Protein AF-A0A6B1ECP3-F1 (afdb_monomer_lite)

Sequence (353 aa):
MPTAWLTRAGRRGEREDFVLEHGVAGTGFDRLPDLSSISSRGEMKDMVRRLLPGRNKMSVANYSGQLWALRAHVSVGDLIVLPRKKTRQIAIGLVTREYWYRDDPDPGRRHVVSVDWKRTDVPWEAAHEDLRNSLSSLRTICAVKCDDGAQRLRDLMTTGRDPGTPSRPGAMTPNDRMTPSELHAEFLAALSDLVVESSDLGVKPLELKMVGSLPLRARVYMYNATRPPGGRPAGEYKIQLIVPNHERGQRGNFDLADGRIVLLVGYAADDAVFVLWDAGAYRDFAYSRNVQVKSETILAAYARGIGLQERRLRPGGGKMVRETVVAATGEHLAEAIALRVDLSRKRLLGELN

Foldseek 3Di:
DAFEKEAECDDQNPCVVVCQVQQKTDFAPLQDDWCQPPDDLVSLLVRLCVRDPPDDPVRSNQVSVSLCCQQPVQDFQHKYWYQHNVQQAIWIWTFHAGWDADPDPRSRPGTITGTDTLDHGQHNVLDDPLQNLLNVDPGRMDTRDDACSRVQSVCCSPVSHRPPRPQPVFADDPVPWDQQLRQVVLLCVLCPPQWPDWDDSNDPQIWTAGDDLFFRIATEGEFEFDQDRPDPPRFKTKGWDDHPPADAPAWDADDPPDVHHYWYWYAHRSLQKIKTWQSVLEGRDGGRDIDMDGNVQSVCQSVPQKGWDWDWDQHPVDDIAIIIMIMGHSNCVRVSNSVSVVRNVCSVVVVRD

Radius of gyration: 25.67 Å; chains: 1; bounding box: 61×42×70 Å

Structure (mmCIF, N/CA/C/O backbone):
data_AF-A0A6B1ECP3-F1
#
_entry.id   AF-A0A6B1ECP3-F1
#
loop_
_atom_site.group_PDB
_atom_site.id
_atom_site.type_symbol
_atom_site.label_atom_id
_atom_site.label_alt_id
_atom_site.label_comp_id
_atom_site.label_asym_id
_atom_site.label_entity_id
_atom_site.label_seq_id
_atom_site.pdbx_PDB_ins_code
_atom_site.Cartn_x
_atom_site.Cartn_y
_atom_site.Cartn_z
_atom_site.occupancy
_atom_site.B_iso_or_equiv
_atom_site.auth_seq_id
_atom_site.auth_comp_id
_atom_site.auth_asym_id
_atom_site.auth_atom_id
_atom_site.pdbx_PDB_model_num
ATOM 1 N N . MET A 1 1 ? 2.517 -18.090 -14.022 1.00 52.16 1 MET A N 1
ATOM 2 C CA . MET A 1 1 ? 1.807 -17.020 -14.757 1.00 52.16 1 MET A CA 1
ATOM 3 C C . MET A 1 1 ? 2.849 -16.108 -15.384 1.00 52.16 1 MET A C 1
ATOM 5 O O . MET A 1 1 ? 3.793 -15.782 -14.670 1.00 52.16 1 MET A O 1
ATOM 9 N N . PRO A 1 2 ? 2.716 -15.719 -16.663 1.00 69.19 2 PRO A N 1
ATOM 10 C CA . PRO A 1 2 ? 3.661 -14.804 -17.296 1.00 69.19 2 PRO A CA 1
ATOM 11 C C . PRO A 1 2 ? 3.663 -13.448 -16.586 1.00 69.19 2 PRO A C 1
ATOM 13 O O . PRO A 1 2 ? 2.600 -12.945 -16.203 1.00 69.19 2 PRO A O 1
ATOM 16 N N . THR A 1 3 ? 4.853 -12.891 -16.395 1.00 88.19 3 THR A N 1
ATOM 17 C CA . THR A 1 3 ? 5.116 -11.648 -15.663 1.00 88.19 3 THR A CA 1
ATOM 18 C C . THR A 1 3 ? 5.239 -10.457 -16.614 1.00 88.19 3 THR A C 1
ATOM 20 O O . THR A 1 3 ? 5.290 -10.622 -17.831 1.00 88.19 3 THR A O 1
ATOM 23 N N . ALA A 1 4 ? 5.249 -9.236 -16.074 1.00 91.62 4 ALA A N 1
ATOM 24 C CA . ALA A 1 4 ? 5.450 -8.022 -16.859 1.00 91.62 4 ALA A CA 1
ATOM 25 C C . ALA A 1 4 ? 6.727 -7.291 -16.442 1.00 91.62 4 ALA A C 1
ATOM 27 O O . ALA A 1 4 ? 6.970 -7.046 -15.256 1.00 91.62 4 ALA A O 1
ATOM 28 N N . TRP A 1 5 ? 7.513 -6.886 -17.435 1.00 93.19 5 TRP A N 1
ATOM 29 C CA . TRP A 1 5 ? 8.782 -6.197 -17.266 1.00 93.19 5 TRP A CA 1
ATOM 30 C C . TRP A 1 5 ? 8.740 -4.827 -17.925 1.00 93.19 5 TRP A C 1
ATOM 32 O O . TRP A 1 5 ? 8.522 -4.681 -19.125 1.00 93.19 5 TRP A O 1
ATOM 42 N N . LEU A 1 6 ? 9.012 -3.803 -17.130 1.00 93.19 6 LEU A N 1
ATOM 43 C CA . LEU A 1 6 ? 9.278 -2.466 -17.625 1.00 93.19 6 LEU A CA 1
ATOM 44 C C . LEU A 1 6 ? 10.677 -2.434 -18.232 1.00 93.19 6 LEU A C 1
ATOM 46 O O . LEU A 1 6 ? 11.628 -2.829 -17.561 1.00 93.19 6 LEU A O 1
ATOM 50 N N . THR A 1 7 ? 10.809 -1.891 -19.438 1.00 93.94 7 THR A N 1
ATOM 51 C CA . THR A 1 7 ? 12.093 -1.590 -20.076 1.00 93.94 7 THR A CA 1
ATOM 52 C C . THR A 1 7 ? 12.188 -0.115 -20.468 1.00 93.94 7 THR A C 1
ATOM 54 O O . THR A 1 7 ? 11.188 0.603 -20.553 1.00 93.94 7 THR A O 1
ATOM 57 N N . ARG A 1 8 ? 13.415 0.371 -20.678 1.00 91.38 8 ARG A N 1
ATOM 58 C CA . ARG A 1 8 ? 13.705 1.729 -21.152 1.00 91.38 8 ARG A CA 1
ATOM 59 C C . ARG A 1 8 ? 14.534 1.679 -22.419 1.00 91.38 8 ARG A C 1
ATOM 61 O O . ARG A 1 8 ? 15.472 0.899 -22.522 1.00 91.38 8 ARG A O 1
ATOM 68 N N . ALA A 1 9 ? 14.271 2.622 -23.310 1.00 90.75 9 ALA A N 1
ATOM 69 C CA . ALA A 1 9 ? 15.071 2.857 -24.504 1.00 90.75 9 ALA A CA 1
ATOM 70 C C . ALA A 1 9 ? 15.920 4.132 -24.355 1.00 90.75 9 ALA A C 1
ATOM 72 O O . ALA A 1 9 ? 16.004 4.974 -25.248 1.00 90.75 9 ALA A O 1
ATOM 73 N N . GLY A 1 10 ? 16.531 4.286 -23.174 1.00 84.81 10 GLY A N 1
ATOM 74 C CA . GLY A 1 10 ? 17.423 5.396 -22.861 1.00 84.81 10 GLY A CA 1
ATOM 75 C C . GLY A 1 10 ? 16.837 6.535 -22.027 1.00 84.81 10 GLY A C 1
ATOM 76 O O . GLY A 1 10 ? 15.671 6.539 -21.608 1.00 84.81 10 GLY A O 1
ATOM 77 N N . ARG A 1 11 ? 17.693 7.512 -21.702 1.00 80.81 11 ARG A N 1
ATOM 78 C CA . ARG A 1 11 ? 17.322 8.599 -20.780 1.00 80.81 11 ARG A CA 1
ATOM 79 C C . ARG A 1 11 ? 16.318 9.550 -21.423 1.00 80.81 11 ARG A C 1
ATOM 81 O O . ARG A 1 11 ? 15.429 10.023 -20.713 1.00 80.81 11 ARG A O 1
ATOM 88 N N . ARG A 1 12 ? 16.427 9.787 -22.729 1.00 83.75 12 ARG A N 1
ATOM 89 C CA . ARG A 1 12 ? 15.543 10.664 -23.510 1.00 83.75 12 ARG A CA 1
ATOM 90 C C . ARG A 1 12 ? 14.733 9.900 -24.563 1.00 83.75 12 ARG A C 1
ATOM 92 O O . ARG A 1 12 ? 14.094 10.530 -25.392 1.00 83.75 12 ARG A O 1
ATOM 99 N N . GLY A 1 13 ? 14.756 8.568 -24.519 1.00 85.88 13 GLY A N 1
ATOM 100 C CA . GLY A 1 13 ? 14.097 7.744 -25.531 1.00 85.88 13 GLY A CA 1
ATOM 101 C C . GLY A 1 13 ? 14.909 7.622 -26.819 1.00 85.88 13 GLY A C 1
ATOM 102 O O . GLY A 1 13 ? 14.353 7.363 -27.880 1.00 85.88 13 GLY A O 1
ATOM 103 N N . GLU A 1 14 ? 16.225 7.835 -26.753 1.00 90.25 14 GLU A N 1
ATOM 104 C CA . GLU A 1 14 ? 17.115 7.837 -27.917 1.00 90.25 14 GLU A CA 1
ATOM 105 C C . GLU A 1 14 ? 17.117 6.519 -28.713 1.00 90.25 14 GLU A C 1
ATOM 107 O O . GLU A 1 14 ? 17.509 6.521 -29.874 1.00 90.25 14 GLU A O 1
ATOM 112 N N . ARG A 1 15 ? 16.665 5.409 -28.114 1.00 93.06 15 ARG A N 1
ATOM 113 C CA . ARG A 1 15 ? 16.584 4.087 -28.753 1.00 93.06 15 ARG A CA 1
ATOM 114 C C . ARG A 1 15 ? 15.151 3.606 -29.004 1.00 93.06 15 ARG A C 1
ATOM 116 O O . ARG A 1 15 ? 14.992 2.446 -29.354 1.00 93.06 15 ARG A O 1
ATOM 123 N N . GLU A 1 16 ? 14.124 4.437 -28.782 1.00 93.75 16 GLU A N 1
ATOM 124 C CA . GLU A 1 16 ? 12.708 4.024 -28.886 1.00 93.75 16 GLU A CA 1
ATOM 125 C C . GLU A 1 16 ? 12.365 3.461 -30.266 1.00 93.75 16 GLU A C 1
ATOM 127 O O . GLU A 1 16 ? 11.777 2.390 -30.355 1.00 93.75 16 GLU A O 1
ATOM 132 N N . ASP A 1 17 ? 12.790 4.143 -31.324 1.00 93.44 17 ASP A N 1
ATOM 133 C CA . ASP A 1 17 ? 12.472 3.735 -32.694 1.00 93.44 17 ASP A CA 1
ATOM 134 C C . ASP A 1 17 ? 13.185 2.414 -33.033 1.00 93.44 17 ASP A C 1
ATOM 136 O O . ASP A 1 17 ? 12.552 1.455 -33.462 1.00 93.44 17 ASP A O 1
ATOM 140 N N . PHE A 1 18 ? 14.467 2.293 -32.661 1.00 94.25 18 PHE A N 1
ATOM 141 C CA . PHE A 1 18 ? 15.252 1.068 -32.844 1.00 94.25 18 PHE A CA 1
ATOM 142 C C . PHE A 1 18 ? 14.606 -0.163 -32.193 1.00 94.25 18 PHE A C 1
ATOM 144 O O . PHE A 1 18 ? 14.481 -1.202 -32.840 1.00 94.25 18 PHE A O 1
ATOM 151 N N . VAL A 1 19 ? 14.208 -0.068 -30.917 1.00 95.75 19 VAL A N 1
ATOM 152 C CA . VAL A 1 19 ? 13.648 -1.220 -30.188 1.00 95.75 19 VAL A CA 1
ATOM 153 C C . VAL A 1 19 ? 12.309 -1.674 -30.768 1.00 95.75 19 VAL A C 1
ATOM 155 O O . VAL A 1 19 ? 12.034 -2.875 -30.782 1.00 95.75 19 VAL A O 1
ATOM 158 N N . LEU A 1 20 ? 11.505 -0.734 -31.273 1.00 96.38 20 LEU A N 1
ATOM 159 C CA . LEU A 1 20 ? 10.221 -1.020 -31.908 1.00 96.38 20 LEU A CA 1
ATOM 160 C C . LEU A 1 20 ? 10.407 -1.637 -33.299 1.00 96.38 20 LEU A C 1
ATOM 162 O O . LEU A 1 20 ? 9.831 -2.685 -33.570 1.00 96.38 20 LEU A O 1
ATOM 166 N N . GLU A 1 21 ? 11.254 -1.042 -34.141 1.00 95.81 21 GLU A N 1
ATOM 167 C CA . GLU A 1 21 ? 11.514 -1.500 -35.515 1.00 95.81 21 GLU A CA 1
ATOM 168 C C . GLU A 1 21 ? 12.178 -2.880 -35.568 1.00 95.81 21 GLU A C 1
ATOM 170 O O . GLU A 1 21 ? 11.870 -3.687 -36.439 1.00 95.81 21 GLU A O 1
ATOM 175 N N . HIS A 1 22 ? 13.084 -3.167 -34.630 1.00 96.00 22 HIS A N 1
ATOM 176 C CA . HIS A 1 22 ? 13.855 -4.412 -34.626 1.00 96.00 22 HIS A CA 1
ATOM 177 C C . HIS A 1 22 ? 13.242 -5.500 -33.736 1.00 96.00 22 HIS A C 1
ATOM 179 O O . HIS A 1 22 ? 13.827 -6.577 -33.623 1.00 96.00 22 HIS A O 1
ATOM 185 N N . GLY A 1 23 ? 12.105 -5.231 -33.080 1.00 96.94 23 GLY A N 1
ATOM 186 C CA . GLY A 1 23 ? 11.430 -6.207 -32.221 1.00 96.94 23 GLY A CA 1
ATOM 187 C C . GLY A 1 23 ? 12.297 -6.682 -31.053 1.00 96.94 23 GLY A C 1
ATOM 188 O O . GLY A 1 23 ? 12.420 -7.882 -30.811 1.00 96.94 23 GLY A O 1
ATOM 189 N N . VAL A 1 24 ? 12.959 -5.761 -30.347 1.00 96.81 24 VAL A N 1
ATOM 190 C CA . VAL A 1 24 ? 13.871 -6.092 -29.237 1.00 96.81 24 VAL A CA 1
ATOM 191 C C . VAL A 1 24 ? 13.644 -5.208 -28.018 1.00 96.81 24 VAL A C 1
ATOM 193 O O . VAL A 1 24 ? 13.125 -4.107 -28.126 1.00 96.81 24 VAL A O 1
ATOM 196 N N . ALA A 1 25 ? 14.088 -5.647 -26.842 1.00 95.06 25 ALA A N 1
ATOM 197 C CA . ALA A 1 25 ? 14.156 -4.819 -25.635 1.00 95.06 25 ALA A CA 1
ATOM 198 C C . ALA A 1 25 ? 15.396 -5.156 -24.796 1.00 95.06 25 ALA A C 1
ATOM 200 O O . ALA A 1 25 ? 16.020 -6.183 -25.017 1.00 95.06 25 ALA A O 1
ATOM 201 N N . GLY A 1 26 ? 15.761 -4.307 -23.826 1.00 84.12 26 GLY A N 1
ATOM 202 C CA . GLY A 1 26 ? 16.930 -4.535 -22.952 1.00 84.12 26 GLY A CA 1
ATOM 203 C C . GLY A 1 26 ? 18.177 -3.698 -23.265 1.00 84.12 26 GLY A C 1
ATOM 204 O O . GLY A 1 26 ? 19.209 -3.890 -22.633 1.00 84.12 26 GLY A O 1
ATOM 205 N N . THR A 1 27 ? 18.079 -2.735 -24.186 1.00 82.56 27 THR A N 1
ATOM 206 C CA . THR A 1 27 ? 19.195 -1.855 -24.590 1.00 82.56 27 THR A CA 1
ATOM 207 C C . THR A 1 27 ? 19.719 -0.944 -23.462 1.00 82.56 27 THR A C 1
ATOM 209 O O . THR A 1 27 ? 19.001 -0.603 -22.520 1.00 82.56 27 THR A O 1
ATOM 212 N N . GLY A 1 28 ? 20.960 -0.461 -23.593 1.00 81.12 28 GLY A N 1
ATOM 213 C CA . GLY A 1 28 ? 21.580 0.530 -22.698 1.00 81.12 28 GLY A CA 1
ATOM 214 C C . GLY A 1 28 ? 22.645 -0.010 -21.735 1.00 81.12 28 GLY A C 1
ATOM 215 O O . GLY A 1 28 ? 23.017 0.695 -20.796 1.00 81.12 28 GLY A O 1
ATOM 216 N N . PHE A 1 29 ? 23.132 -1.234 -21.955 1.00 84.31 29 PHE A N 1
ATOM 217 C CA . PHE A 1 29 ? 24.241 -1.843 -21.211 1.00 84.31 29 PHE A CA 1
ATOM 218 C C . PHE A 1 29 ? 25.508 -1.882 -22.081 1.00 84.31 29 PHE A C 1
ATOM 220 O O . PHE A 1 29 ? 25.916 -2.923 -22.564 1.00 84.31 29 PHE A O 1
ATOM 227 N N . ASP A 1 30 ? 26.118 -0.725 -22.311 1.00 85.25 30 ASP A N 1
ATOM 228 C CA . ASP A 1 30 ? 27.212 -0.499 -23.269 1.00 85.25 30 ASP A CA 1
ATOM 229 C C . ASP A 1 30 ? 28.592 -1.017 -22.824 1.00 85.25 30 ASP A C 1
ATOM 231 O O . ASP A 1 30 ? 29.498 -1.164 -23.641 1.00 85.25 30 ASP A O 1
ATOM 235 N N . ARG A 1 31 ? 28.780 -1.271 -21.525 1.00 82.56 31 ARG A N 1
ATOM 236 C CA . ARG A 1 31 ? 30.101 -1.537 -20.922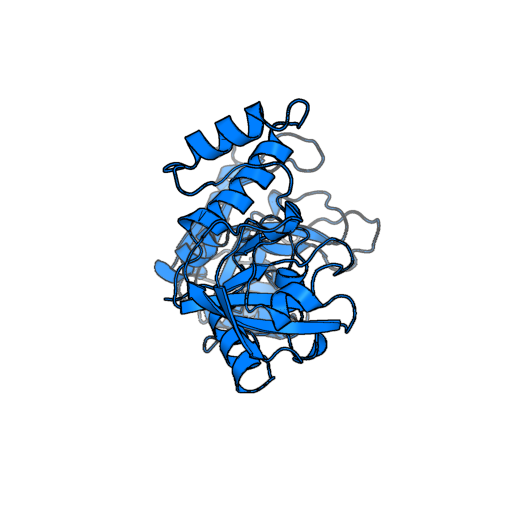 1.00 82.56 31 ARG A CA 1
ATOM 237 C C . ARG A 1 31 ? 30.344 -2.988 -20.516 1.00 82.56 31 ARG A C 1
ATOM 239 O O . ARG A 1 31 ? 31.289 -3.247 -19.772 1.00 82.56 31 ARG A O 1
ATOM 246 N N . LEU A 1 32 ? 29.480 -3.915 -20.923 1.00 86.38 32 LEU A N 1
ATOM 247 C CA . LEU A 1 32 ? 29.562 -5.308 -20.497 1.00 86.38 32 LEU A CA 1
ATOM 248 C C . LEU A 1 32 ? 29.694 -6.274 -21.682 1.00 86.38 32 LEU A C 1
ATOM 250 O O . LEU A 1 32 ? 29.162 -6.008 -22.761 1.00 86.38 32 LEU A O 1
ATOM 254 N N . PRO A 1 33 ? 30.431 -7.383 -21.491 1.00 91.56 33 PRO A N 1
ATOM 255 C CA . PRO A 1 33 ? 30.504 -8.460 -22.467 1.00 91.56 33 PRO A CA 1
ATOM 256 C C . PRO A 1 33 ? 29.220 -9.295 -22.441 1.00 91.56 33 PRO A C 1
ATOM 258 O O . PRO A 1 33 ? 28.351 -9.094 -21.591 1.00 91.56 33 PRO A O 1
ATOM 261 N N . ASP A 1 34 ? 29.130 -10.267 -23.345 1.00 93.44 34 ASP A N 1
ATOM 262 C CA . ASP A 1 34 ? 28.064 -11.267 -23.352 1.00 93.44 34 ASP A CA 1
ATOM 263 C C . ASP A 1 34 ? 27.874 -11.918 -21.963 1.00 93.44 34 ASP A C 1
ATOM 265 O O . ASP A 1 34 ? 28.828 -12.330 -21.300 1.00 93.44 34 ASP A O 1
ATOM 269 N N . LEU A 1 35 ? 26.617 -11.984 -21.516 1.00 93.12 35 LEU A N 1
ATOM 270 C CA . LEU A 1 35 ? 26.204 -12.536 -20.223 1.00 93.12 35 LEU A CA 1
ATOM 271 C C . LEU A 1 35 ? 25.731 -13.989 -20.337 1.00 93.12 35 LEU A C 1
ATOM 273 O O . LEU A 1 35 ? 25.281 -14.564 -19.344 1.00 93.12 35 LEU A O 1
ATOM 277 N N . SER A 1 36 ? 25.773 -14.584 -21.530 1.00 91.88 36 SER A N 1
ATOM 278 C CA . SER A 1 36 ? 25.247 -15.925 -21.798 1.00 91.88 36 SER A CA 1
ATOM 279 C C . SER A 1 36 ? 25.885 -16.987 -20.900 1.00 91.88 36 SER A C 1
ATOM 281 O O . SER A 1 36 ? 25.183 -17.881 -20.434 1.00 91.88 36 SER A O 1
ATOM 283 N N . SER A 1 37 ? 27.167 -16.836 -20.559 1.00 91.38 37 SER A N 1
ATOM 284 C CA . SER A 1 37 ? 27.911 -17.745 -19.675 1.00 91.38 37 SER A CA 1
ATOM 285 C C . SER A 1 37 ? 27.700 -17.511 -18.173 1.00 91.38 37 SER A C 1
ATOM 287 O O . SER A 1 37 ? 28.198 -18.292 -17.367 1.00 91.38 37 SER A O 1
ATOM 289 N N . ILE A 1 38 ? 26.980 -16.458 -17.770 1.00 91.88 38 ILE A N 1
ATOM 290 C CA . ILE A 1 38 ? 26.784 -16.122 -16.355 1.00 91.88 38 ILE A CA 1
ATOM 291 C C . ILE A 1 38 ? 25.597 -16.888 -15.787 1.00 91.88 38 ILE A C 1
ATOM 293 O O . ILE A 1 38 ? 24.462 -16.721 -16.236 1.00 91.88 38 ILE A O 1
ATOM 297 N N . SER A 1 39 ? 25.871 -17.701 -14.769 1.00 87.62 39 SER A N 1
ATOM 298 C CA . SER A 1 39 ? 24.933 -18.684 -14.224 1.00 87.62 39 SER A CA 1
ATOM 299 C C . SER A 1 39 ? 24.359 -18.288 -12.865 1.00 87.62 39 SER A C 1
ATOM 301 O O . SER A 1 39 ? 23.341 -18.832 -12.437 1.00 87.62 39 SER A O 1
ATOM 303 N N . SER A 1 40 ? 24.967 -17.307 -12.186 1.00 83.94 40 SER A N 1
ATOM 304 C CA . SER A 1 40 ? 24.495 -16.851 -10.880 1.00 83.94 40 SER A CA 1
ATOM 305 C C . SER A 1 40 ? 24.497 -15.333 -10.704 1.00 83.94 40 SER A C 1
ATOM 307 O O . SER A 1 40 ? 25.293 -14.574 -11.265 1.00 83.94 40 SER A O 1
ATOM 309 N N . ARG A 1 41 ? 23.622 -14.869 -9.805 1.00 77.25 41 ARG A N 1
ATOM 310 C CA . ARG A 1 41 ? 23.574 -13.463 -9.383 1.00 77.25 41 ARG A CA 1
ATOM 311 C C . ARG A 1 41 ? 24.875 -13.006 -8.706 1.00 77.25 41 ARG A C 1
ATOM 313 O O . ARG A 1 41 ? 25.204 -11.819 -8.767 1.00 77.25 41 ARG A O 1
ATOM 320 N N . GLY A 1 42 ? 25.586 -13.922 -8.043 1.00 80.56 42 GLY A N 1
ATOM 321 C CA . GLY A 1 42 ? 26.892 -13.663 -7.433 1.00 80.56 42 GLY A CA 1
ATOM 322 C C . GLY A 1 42 ? 27.942 -13.341 -8.493 1.00 80.56 42 GLY A C 1
ATOM 323 O O . GLY A 1 42 ? 28.506 -12.248 -8.472 1.00 80.56 42 GLY A O 1
ATOM 324 N N . GLU A 1 43 ? 28.088 -14.226 -9.483 1.00 88.81 43 GLU A N 1
ATOM 325 C CA . GLU A 1 43 ? 28.983 -14.043 -10.635 1.00 88.81 43 GLU A CA 1
ATOM 326 C C . GLU A 1 43 ? 28.707 -12.729 -11.365 1.00 88.81 43 GLU A C 1
ATOM 328 O O . GLU A 1 43 ? 29.625 -11.955 -11.639 1.00 88.81 43 GLU A O 1
ATOM 333 N N . MET A 1 44 ? 27.430 -12.420 -11.607 1.00 88.06 44 MET A N 1
ATOM 334 C CA . MET A 1 44 ? 27.050 -11.169 -12.257 1.00 88.06 44 MET A CA 1
ATOM 335 C C . MET A 1 44 ? 27.465 -9.938 -11.446 1.00 88.06 44 MET A C 1
ATOM 337 O O . MET A 1 44 ? 27.955 -8.950 -11.994 1.00 88.06 44 MET A O 1
ATOM 341 N N . LYS A 1 45 ? 27.282 -9.974 -10.123 1.00 87.06 45 LYS A N 1
ATOM 342 C CA . LYS A 1 45 ? 27.672 -8.873 -9.237 1.00 87.06 45 LYS A CA 1
ATOM 343 C C . LYS A 1 45 ? 29.188 -8.682 -9.212 1.00 87.06 45 LYS A C 1
ATOM 345 O O . LYS A 1 45 ? 29.648 -7.538 -9.204 1.00 87.06 45 LYS A O 1
ATOM 350 N N . ASP A 1 46 ? 29.945 -9.771 -9.208 1.00 89.00 46 ASP A N 1
ATOM 351 C CA . ASP A 1 46 ? 31.404 -9.730 -9.191 1.00 89.00 46 ASP A CA 1
ATOM 352 C C . ASP A 1 46 ? 31.978 -9.262 -10.533 1.00 89.00 46 ASP A C 1
ATOM 354 O O . ASP A 1 46 ? 32.879 -8.418 -10.542 1.00 89.00 46 ASP A O 1
ATOM 358 N N . MET A 1 47 ? 31.392 -9.688 -11.658 1.00 90.44 47 MET A N 1
ATOM 359 C CA . MET A 1 47 ? 31.705 -9.158 -12.990 1.00 90.44 47 MET A CA 1
ATOM 360 C C . MET A 1 47 ? 31.455 -7.647 -13.062 1.00 90.44 47 MET A C 1
ATOM 362 O O . MET A 1 47 ? 32.346 -6.892 -13.451 1.00 90.44 47 MET A O 1
ATOM 366 N N . VAL A 1 48 ? 30.273 -7.183 -12.638 1.00 88.44 48 VAL A N 1
ATOM 367 C CA . VAL A 1 48 ? 29.932 -5.750 -12.642 1.00 88.44 48 VAL A CA 1
ATOM 368 C C . VAL A 1 48 ? 30.907 -4.949 -11.779 1.00 88.44 48 VAL A C 1
ATOM 370 O O . VAL A 1 48 ? 31.332 -3.869 -12.183 1.00 88.44 48 VAL A O 1
ATOM 373 N N . ARG A 1 49 ? 31.292 -5.463 -10.602 1.00 88.69 49 ARG A N 1
ATOM 374 C CA . ARG A 1 49 ? 32.267 -4.792 -9.729 1.00 88.69 49 ARG A CA 1
ATOM 375 C C . ARG A 1 49 ? 33.638 -4.667 -10.398 1.00 88.69 49 ARG A C 1
ATOM 377 O O . ARG A 1 49 ? 34.290 -3.642 -10.228 1.00 88.69 49 ARG A O 1
ATOM 384 N N . ARG A 1 50 ? 34.061 -5.693 -11.141 1.00 89.25 50 ARG A N 1
ATOM 385 C CA . ARG A 1 50 ? 35.350 -5.723 -11.844 1.00 89.25 50 ARG A CA 1
ATOM 386 C C . ARG A 1 50 ? 35.385 -4.760 -13.032 1.00 89.25 50 ARG A C 1
ATOM 388 O O . ARG A 1 50 ? 36.359 -4.038 -13.187 1.00 89.25 50 ARG A O 1
ATOM 395 N N . LEU A 1 51 ? 34.330 -4.743 -13.849 1.00 88.06 51 LEU A N 1
ATOM 396 C CA . LEU A 1 51 ? 34.280 -3.971 -15.099 1.00 88.06 51 LEU A CA 1
ATOM 397 C C . LEU A 1 51 ? 33.859 -2.509 -14.910 1.00 88.06 51 LEU A C 1
ATOM 399 O O . LEU A 1 51 ? 34.112 -1.677 -15.777 1.00 88.06 51 LEU A O 1
ATOM 403 N N . LEU A 1 52 ? 33.240 -2.170 -13.777 1.00 84.31 52 LEU A N 1
ATOM 404 C CA . LEU A 1 52 ? 32.853 -0.799 -13.435 1.00 84.31 52 LEU A CA 1
ATOM 405 C C . LEU A 1 52 ? 33.505 -0.355 -12.113 1.00 84.31 52 LEU A C 1
ATOM 407 O O . LEU A 1 52 ? 32.794 -0.139 -11.119 1.00 84.31 52 LEU A O 1
ATOM 411 N N . PRO A 1 53 ? 34.845 -0.199 -12.082 1.00 81.69 53 PRO A N 1
ATOM 412 C CA . PRO A 1 53 ? 35.550 0.263 -10.893 1.00 81.69 53 PRO A CA 1
ATOM 413 C C . PRO A 1 53 ? 35.089 1.675 -10.494 1.00 81.69 53 PRO A C 1
ATOM 415 O O . PRO A 1 53 ? 34.688 2.487 -11.327 1.00 81.69 53 PRO A O 1
ATOM 418 N N . GLY A 1 54 ? 35.093 1.964 -9.190 1.00 79.00 54 GLY A N 1
ATOM 419 C CA . GLY A 1 54 ? 34.684 3.266 -8.639 1.00 79.00 54 GLY A CA 1
ATOM 420 C C . GLY A 1 54 ? 33.177 3.439 -8.394 1.00 79.00 54 GLY A C 1
ATOM 421 O O . GLY A 1 54 ? 32.758 4.427 -7.792 1.00 79.00 54 GLY A O 1
ATOM 422 N N . ARG A 1 55 ? 32.329 2.478 -8.786 1.00 80.00 55 ARG A N 1
ATOM 423 C CA . ARG A 1 55 ? 30.903 2.485 -8.417 1.00 80.00 55 ARG A CA 1
ATOM 424 C C . ARG A 1 55 ? 30.710 2.065 -6.957 1.00 80.00 55 ARG A C 1
ATOM 426 O O . ARG A 1 55 ? 31.272 1.076 -6.494 1.00 80.00 55 ARG A O 1
ATOM 433 N N . ASN A 1 56 ? 29.837 2.772 -6.236 1.00 72.56 56 ASN A N 1
ATOM 434 C CA . ASN A 1 56 ? 29.482 2.394 -4.867 1.00 72.56 56 ASN A CA 1
ATOM 435 C C . ASN A 1 56 ? 28.674 1.077 -4.814 1.00 72.56 56 ASN A C 1
ATOM 437 O O . ASN A 1 56 ? 28.059 0.653 -5.798 1.00 72.56 56 ASN A O 1
ATOM 441 N N . LYS A 1 57 ? 28.630 0.447 -3.628 1.00 72.06 57 LYS A N 1
ATOM 442 C CA . LYS A 1 57 ? 27.965 -0.852 -3.399 1.00 72.06 57 LYS A CA 1
ATOM 443 C C . LYS A 1 57 ? 26.502 -0.876 -3.873 1.00 72.06 57 LYS A C 1
ATOM 445 O O . LYS A 1 57 ? 26.066 -1.875 -4.443 1.00 72.06 57 LYS A O 1
ATOM 450 N N . MET A 1 58 ? 25.760 0.214 -3.666 1.00 61.97 58 MET A N 1
ATOM 451 C CA . MET A 1 58 ? 24.352 0.340 -4.062 1.00 61.97 58 MET A CA 1
ATOM 452 C C . MET A 1 58 ? 24.190 0.394 -5.587 1.00 61.97 58 MET A C 1
ATOM 454 O O . MET A 1 58 ? 23.324 -0.272 -6.150 1.00 61.97 58 MET A O 1
ATOM 458 N N . SER A 1 59 ? 25.047 1.151 -6.274 1.00 70.88 59 SER A N 1
ATOM 459 C CA . SER A 1 59 ? 25.040 1.255 -7.732 1.00 70.88 59 SER A CA 1
ATOM 460 C C . SER A 1 59 ? 25.371 -0.086 -8.386 1.00 70.88 59 SER A C 1
ATOM 462 O O . SER A 1 59 ? 24.691 -0.470 -9.333 1.00 70.88 59 SER A O 1
ATOM 464 N N . VAL A 1 60 ? 26.351 -0.824 -7.851 1.00 77.12 60 VAL A N 1
ATOM 465 C CA . VAL A 1 60 ? 26.686 -2.185 -8.308 1.00 77.12 60 VAL A CA 1
ATOM 466 C C . VAL A 1 60 ? 25.503 -3.137 -8.107 1.00 77.12 60 VAL A C 1
ATOM 468 O O . VAL A 1 60 ? 25.153 -3.886 -9.018 1.00 77.12 60 VAL A O 1
ATOM 471 N N . ALA A 1 61 ? 24.839 -3.090 -6.947 1.00 69.75 61 ALA A N 1
ATOM 472 C CA . ALA A 1 61 ? 23.675 -3.932 -6.660 1.00 69.75 61 ALA A CA 1
ATOM 473 C C . ALA A 1 61 ? 22.481 -3.638 -7.589 1.00 69.75 61 ALA A C 1
ATOM 475 O O . ALA A 1 61 ? 21.832 -4.564 -8.075 1.00 69.75 61 ALA A O 1
ATOM 476 N N . ASN A 1 62 ? 22.210 -2.361 -7.874 1.00 71.88 62 ASN A N 1
ATOM 477 C CA . ASN A 1 62 ? 21.143 -1.960 -8.792 1.00 71.88 62 ASN A CA 1
ATOM 478 C C . ASN A 1 62 ? 21.442 -2.355 -10.243 1.00 71.88 62 ASN A C 1
ATOM 480 O O . ASN A 1 62 ? 20.529 -2.760 -10.957 1.00 71.88 62 ASN A O 1
ATOM 484 N N . TYR A 1 63 ? 22.691 -2.214 -10.691 1.00 79.44 63 TYR A N 1
ATOM 485 C CA . TYR A 1 63 ? 23.081 -2.533 -12.064 1.00 79.44 63 TYR A CA 1
ATOM 486 C C . TYR A 1 63 ? 23.091 -4.050 -12.303 1.00 79.44 63 TYR A C 1
ATOM 488 O O . TYR A 1 63 ? 22.431 -4.528 -13.220 1.00 79.44 63 TYR A O 1
ATOM 496 N N . SER A 1 64 ? 23.713 -4.821 -11.402 1.00 81.56 64 SER A N 1
ATOM 497 C CA . SER A 1 64 ? 23.692 -6.295 -11.447 1.00 81.56 64 SER A CA 1
ATOM 498 C C . SER A 1 64 ? 22.277 -6.873 -11.370 1.00 81.56 64 SER A C 1
ATOM 500 O O . SER A 1 64 ? 21.960 -7.803 -12.099 1.00 81.56 64 SER A O 1
ATOM 502 N N . GLY A 1 65 ? 21.392 -6.302 -10.545 1.00 80.06 65 GLY A N 1
ATOM 503 C CA . GLY A 1 65 ? 19.997 -6.744 -10.477 1.00 80.06 65 GLY A CA 1
ATOM 504 C C . GLY A 1 65 ? 19.216 -6.527 -11.779 1.00 80.06 65 GLY A C 1
ATOM 505 O O . GLY A 1 65 ? 18.355 -7.336 -12.104 1.00 80.06 65 GLY A O 1
ATOM 506 N N . GLN A 1 66 ? 19.521 -5.460 -12.522 1.00 84.31 66 GLN A N 1
ATOM 507 C CA . GLN A 1 66 ? 18.900 -5.170 -13.818 1.00 84.31 66 GLN A CA 1
ATOM 508 C C . GLN A 1 66 ? 19.371 -6.144 -14.901 1.00 84.31 66 GLN A C 1
ATOM 510 O O . GLN A 1 66 ? 18.552 -6.728 -15.603 1.00 84.31 66 GLN A O 1
ATOM 515 N N . LEU A 1 67 ? 20.680 -6.365 -14.986 1.00 87.69 67 LEU A N 1
ATOM 516 C CA . LEU A 1 67 ? 21.271 -7.315 -15.928 1.00 87.69 67 LEU A CA 1
ATOM 517 C C . LEU A 1 67 ? 20.797 -8.742 -15.662 1.00 87.69 67 LEU A C 1
ATOM 519 O O . LEU A 1 67 ? 20.468 -9.460 -16.598 1.00 87.69 67 LEU A O 1
ATOM 523 N N . TRP A 1 68 ? 20.702 -9.129 -14.387 1.00 88.38 68 TRP A N 1
ATOM 524 C CA . TRP A 1 68 ? 20.251 -10.465 -14.007 1.00 88.38 68 TRP A CA 1
ATOM 525 C C . TRP A 1 68 ? 18.779 -10.672 -14.352 1.00 88.38 68 TRP A C 1
ATOM 527 O O . TRP A 1 68 ? 18.408 -11.732 -14.841 1.00 88.38 68 TRP A O 1
ATOM 537 N N . ALA A 1 69 ? 17.949 -9.642 -14.155 1.00 86.31 69 ALA A N 1
ATOM 538 C CA . ALA A 1 69 ? 16.559 -9.685 -14.585 1.00 86.31 69 ALA A CA 1
ATOM 539 C C . ALA A 1 69 ? 16.455 -9.927 -16.097 1.00 86.31 69 ALA A C 1
ATOM 541 O O . ALA A 1 69 ? 15.773 -10.862 -16.503 1.00 86.31 69 ALA A O 1
ATOM 542 N N . LEU A 1 70 ? 17.180 -9.144 -16.908 1.00 90.62 70 LEU A N 1
ATOM 543 C CA . LEU A 1 70 ? 17.201 -9.305 -18.365 1.00 90.62 70 LEU A CA 1
ATOM 544 C C . LEU A 1 70 ? 17.708 -10.693 -18.785 1.00 90.62 70 LEU A C 1
ATOM 546 O O . LEU A 1 70 ? 17.116 -11.311 -19.659 1.00 90.62 70 LEU A O 1
ATOM 550 N N . ARG A 1 71 ? 18.795 -11.169 -18.166 1.00 90.75 71 ARG A N 1
ATOM 551 C CA . ARG A 1 71 ? 19.476 -12.420 -18.523 1.00 90.75 71 ARG A CA 1
ATOM 552 C C . ARG A 1 71 ? 18.710 -13.678 -18.112 1.00 90.75 71 ARG A C 1
ATOM 554 O O . ARG A 1 71 ? 18.770 -14.659 -18.845 1.00 90.75 71 ARG A O 1
ATOM 561 N N . ALA A 1 72 ? 18.108 -13.690 -16.925 1.00 85.50 72 ALA A N 1
ATOM 562 C CA . ALA A 1 72 ? 17.690 -14.930 -16.268 1.00 85.50 72 ALA A CA 1
ATOM 563 C C . ALA A 1 72 ? 16.243 -14.941 -15.761 1.00 85.50 72 ALA A C 1
ATOM 565 O O . ALA A 1 72 ? 15.771 -15.998 -15.358 1.00 85.50 72 ALA A O 1
ATOM 566 N N . HIS A 1 73 ? 15.549 -13.798 -15.706 1.00 88.06 73 HIS A N 1
ATOM 567 C CA . HIS A 1 73 ? 14.157 -13.764 -15.238 1.00 88.06 73 HIS A CA 1
ATOM 568 C C . HIS A 1 73 ? 13.153 -13.467 -16.351 1.00 88.06 73 HIS A C 1
ATOM 570 O O . HIS A 1 73 ? 12.032 -13.962 -16.283 1.00 88.06 73 HIS A O 1
ATOM 576 N N . VAL A 1 74 ? 13.530 -12.662 -17.348 1.00 90.56 74 VAL A N 1
ATOM 577 C CA . VAL A 1 74 ? 12.682 -12.428 -18.521 1.00 90.56 74 VAL A CA 1
ATOM 578 C C . VAL A 1 74 ? 12.610 -13.715 -19.335 1.00 90.56 74 VAL A C 1
ATOM 580 O O . VAL A 1 74 ? 13.624 -14.161 -19.869 1.00 90.56 74 VAL A O 1
ATOM 583 N N . SER A 1 75 ? 11.412 -14.285 -19.425 1.00 92.19 75 SER A N 1
ATOM 584 C CA . SER A 1 75 ? 11.158 -15.567 -20.089 1.00 92.19 75 SER A CA 1
ATOM 585 C C . SER A 1 75 ? 10.222 -15.390 -21.285 1.00 92.19 75 SER A C 1
ATOM 587 O O . SER A 1 75 ? 9.479 -14.409 -21.368 1.00 92.19 75 SER A O 1
ATOM 589 N N . VAL A 1 76 ? 10.225 -16.345 -22.219 1.00 94.62 76 VAL A N 1
ATOM 590 C CA . VAL A 1 76 ? 9.263 -16.354 -23.338 1.00 94.62 76 VAL A CA 1
ATOM 591 C C . VAL A 1 76 ? 7.825 -16.332 -22.806 1.00 94.62 76 VAL A C 1
ATOM 593 O O . VAL A 1 76 ? 7.482 -17.054 -21.871 1.00 94.62 76 VAL A O 1
ATOM 596 N N . GLY A 1 77 ? 6.981 -15.490 -23.405 1.00 92.75 77 GLY A N 1
ATOM 597 C CA . GLY A 1 77 ? 5.590 -15.278 -22.995 1.00 92.75 77 GLY A CA 1
ATOM 598 C C . GLY A 1 77 ? 5.383 -14.187 -21.939 1.00 92.75 77 GLY A C 1
ATOM 599 O O . GLY A 1 77 ? 4.240 -13.779 -21.721 1.00 92.75 77 GLY A O 1
ATOM 600 N N . ASP A 1 78 ? 6.447 -13.671 -21.314 1.00 93.31 78 ASP A N 1
ATOM 601 C CA . ASP A 1 78 ? 6.354 -12.472 -20.477 1.00 93.31 78 ASP A CA 1
ATOM 602 C C . ASP A 1 78 ? 5.977 -11.236 -21.311 1.00 93.31 78 ASP A C 1
ATOM 604 O O . ASP A 1 78 ? 6.224 -11.164 -22.516 1.00 93.31 78 ASP A O 1
ATOM 608 N N . LEU A 1 79 ? 5.411 -10.223 -20.655 1.00 95.44 79 LEU A N 1
ATOM 609 C CA . LEU A 1 79 ? 5.168 -8.918 -21.263 1.00 95.44 79 LEU A CA 1
ATOM 610 C C . LEU A 1 79 ? 6.381 -8.009 -21.098 1.00 95.44 79 LEU A C 1
ATOM 612 O O . LEU A 1 79 ? 6.913 -7.862 -19.997 1.00 95.44 79 LEU A O 1
ATOM 616 N N . ILE A 1 80 ? 6.738 -7.304 -22.166 1.00 96.56 80 ILE A N 1
ATOM 617 C CA . ILE A 1 80 ? 7.608 -6.134 -22.112 1.00 96.56 80 ILE A CA 1
ATOM 618 C C . ILE A 1 80 ? 6.767 -4.876 -22.274 1.00 96.56 80 ILE A C 1
ATOM 620 O O . ILE A 1 80 ? 5.974 -4.759 -23.205 1.00 96.56 80 ILE A O 1
ATOM 624 N N . VAL A 1 81 ? 6.998 -3.909 -21.390 1.00 96.00 81 VAL A N 1
ATOM 625 C CA . VAL A 1 81 ? 6.389 -2.581 -21.438 1.00 96.00 81 VAL A CA 1
ATOM 626 C C . VAL A 1 81 ? 7.467 -1.530 -21.639 1.00 96.00 81 VAL A C 1
ATOM 628 O O . VAL A 1 81 ? 8.452 -1.489 -20.901 1.00 96.00 81 VAL A O 1
ATOM 631 N N . LEU A 1 82 ? 7.259 -0.639 -22.600 1.00 96.25 82 LEU A N 1
ATOM 632 C CA . LEU A 1 82 ? 8.137 0.479 -22.914 1.00 96.25 82 LEU A CA 1
ATOM 633 C C . LEU A 1 82 ? 7.331 1.785 -22.922 1.00 96.25 82 LEU A C 1
ATOM 635 O O . LEU A 1 82 ? 6.668 2.102 -23.908 1.00 96.25 82 LEU A O 1
ATOM 639 N N . PRO A 1 83 ? 7.399 2.586 -21.848 1.00 94.19 83 PRO A N 1
ATOM 640 C CA . PRO A 1 83 ? 6.906 3.956 -21.874 1.00 94.19 83 PRO A CA 1
ATOM 641 C C . PRO A 1 83 ? 7.780 4.816 -22.789 1.00 94.19 83 PRO A C 1
ATOM 643 O O . PRO A 1 83 ? 8.987 4.952 -22.558 1.00 94.19 83 PRO A O 1
ATOM 646 N N . ARG A 1 84 ? 7.148 5.389 -23.812 1.00 93.69 84 ARG A N 1
ATOM 647 C CA . ARG A 1 84 ? 7.748 6.199 -24.870 1.00 93.69 84 ARG A CA 1
ATOM 648 C C . ARG A 1 84 ? 7.723 7.663 -24.460 1.00 93.69 84 ARG A C 1
ATOM 650 O O . ARG A 1 84 ? 6.665 8.274 -24.309 1.00 93.69 84 ARG A O 1
ATOM 657 N N . LYS A 1 85 ? 8.901 8.236 -24.252 1.00 88.31 85 LYS A N 1
ATOM 658 C CA . LYS A 1 85 ? 9.086 9.604 -23.763 1.00 88.31 85 LYS A CA 1
ATOM 659 C C . LYS A 1 85 ? 8.826 10.643 -24.841 1.00 88.31 85 LYS A C 1
ATOM 661 O O . LYS A 1 85 ? 8.392 11.736 -24.498 1.00 88.31 85 LYS A O 1
ATOM 666 N N . LYS A 1 86 ? 9.080 10.311 -26.112 1.00 88.81 86 LYS A N 1
ATOM 667 C CA . LYS A 1 86 ? 8.879 11.242 -27.232 1.00 88.81 86 LYS A CA 1
ATOM 668 C C . LYS A 1 86 ? 7.397 11.515 -27.492 1.00 88.81 86 LYS A C 1
ATOM 670 O O . LYS A 1 86 ? 7.023 12.654 -27.735 1.00 88.81 86 LYS A O 1
ATOM 675 N N . THR A 1 87 ? 6.565 10.477 -27.421 1.00 91.06 87 THR A N 1
ATOM 676 C CA . THR A 1 87 ? 5.140 10.553 -27.788 1.00 91.06 87 THR A CA 1
ATOM 677 C C . THR A 1 87 ? 4.190 10.483 -26.600 1.00 91.06 87 THR A C 1
ATOM 679 O O . THR A 1 87 ? 2.991 10.674 -26.772 1.00 91.06 87 THR A O 1
ATOM 682 N N . ARG A 1 88 ? 4.703 10.217 -25.391 1.00 91.94 88 ARG A N 1
ATOM 683 C CA . ARG A 1 88 ? 3.894 10.023 -24.179 1.00 91.94 88 ARG A CA 1
ATOM 684 C C . ARG A 1 88 ? 2.876 8.884 -24.332 1.00 91.94 88 ARG A C 1
ATOM 686 O O . ARG A 1 88 ? 1.737 8.972 -23.884 1.00 91.94 88 ARG A O 1
ATOM 693 N N . GLN A 1 89 ? 3.325 7.805 -24.966 1.00 94.94 89 GLN A N 1
ATOM 694 C CA . GLN A 1 89 ? 2.577 6.567 -25.178 1.00 94.94 89 GLN A CA 1
ATOM 695 C C . GLN A 1 89 ? 3.277 5.392 -24.489 1.00 94.94 89 GLN A C 1
ATOM 697 O O . GLN A 1 89 ? 4.396 5.512 -23.988 1.00 94.94 89 GLN A O 1
ATOM 702 N N . ILE A 1 90 ? 2.629 4.237 -24.469 1.00 95.81 90 ILE A N 1
ATOM 703 C CA . ILE A 1 90 ? 3.134 2.986 -23.924 1.00 95.81 90 ILE A CA 1
ATOM 704 C C . ILE A 1 90 ? 3.131 1.958 -25.055 1.00 95.81 90 ILE A C 1
ATOM 706 O O . ILE A 1 90 ? 2.117 1.751 -25.719 1.00 95.81 90 ILE A O 1
ATOM 710 N N . ALA A 1 91 ? 4.272 1.306 -25.262 1.00 97.19 91 ALA A N 1
ATOM 711 C CA . ALA A 1 91 ? 4.359 0.114 -26.087 1.00 97.19 91 ALA A CA 1
ATOM 712 C C . ALA A 1 91 ? 4.358 -1.142 -25.217 1.00 97.19 91 ALA A C 1
ATOM 714 O O . ALA A 1 91 ? 5.019 -1.184 -24.178 1.00 97.19 91 ALA A O 1
ATOM 715 N N . ILE A 1 92 ? 3.604 -2.152 -25.638 1.00 97.44 92 ILE A N 1
ATOM 716 C CA . ILE A 1 92 ? 3.425 -3.427 -24.954 1.00 97.44 92 ILE A CA 1
ATOM 717 C C . ILE A 1 92 ? 3.623 -4.548 -25.975 1.00 97.44 92 ILE A C 1
ATOM 719 O O . ILE A 1 92 ? 3.051 -4.526 -27.069 1.00 97.44 92 ILE A O 1
ATOM 723 N N . GLY A 1 93 ? 4.455 -5.522 -25.624 1.00 96.88 93 GLY A N 1
ATOM 724 C CA . GLY A 1 93 ? 4.756 -6.673 -26.466 1.00 96.88 93 GLY A CA 1
ATOM 725 C C . GLY A 1 93 ? 5.011 -7.935 -25.658 1.00 96.88 93 GLY A C 1
ATOM 726 O O . GLY A 1 93 ? 5.152 -7.881 -24.437 1.00 96.88 93 GLY A O 1
ATOM 727 N N . LEU A 1 94 ? 5.069 -9.068 -26.349 1.00 97.06 94 LEU A N 1
ATOM 728 C CA . LEU A 1 94 ? 5.346 -10.379 -25.764 1.00 97.06 94 LEU A CA 1
ATOM 729 C C . LEU A 1 94 ? 6.782 -10.795 -26.057 1.00 97.06 94 LEU A C 1
ATOM 731 O O . LEU A 1 94 ? 7.253 -10.656 -27.183 1.00 97.06 94 LEU A O 1
ATOM 735 N N . VAL A 1 95 ? 7.470 -11.342 -25.062 1.00 97.19 95 VAL A N 1
ATOM 736 C CA . VAL A 1 95 ? 8.808 -11.905 -25.252 1.00 97.19 95 VAL A CA 1
ATOM 737 C C . VAL A 1 95 ? 8.704 -13.167 -26.102 1.00 97.19 95 VAL A C 1
ATOM 739 O O . VAL A 1 95 ? 8.012 -14.114 -25.731 1.00 97.19 95 VAL A O 1
ATOM 742 N N . THR A 1 96 ? 9.425 -13.197 -27.219 1.00 97.12 96 THR A N 1
ATOM 743 C CA . THR A 1 96 ? 9.494 -14.346 -28.139 1.00 97.12 96 THR A CA 1
ATOM 744 C C . THR A 1 96 ? 10.818 -15.093 -28.056 1.00 97.12 96 THR A C 1
ATOM 746 O O . THR A 1 96 ? 10.904 -16.250 -28.457 1.00 97.12 96 THR A O 1
ATOM 749 N N . ARG A 1 97 ? 11.855 -14.454 -27.507 1.00 96.81 97 ARG A N 1
ATOM 750 C CA . ARG A 1 97 ? 13.154 -15.069 -27.228 1.00 96.81 97 ARG A CA 1
ATOM 751 C C . ARG A 1 97 ? 13.743 -14.442 -25.976 1.00 96.81 97 ARG A C 1
ATOM 753 O O . ARG A 1 97 ? 13.766 -13.215 -25.863 1.00 96.81 97 ARG A O 1
ATOM 760 N N . GLU A 1 98 ? 14.243 -15.291 -25.086 1.00 95.44 98 GLU A N 1
ATOM 761 C CA . GLU A 1 98 ? 15.002 -14.894 -23.897 1.00 95.44 98 GLU A CA 1
ATOM 762 C C . GLU A 1 98 ? 16.295 -14.163 -24.278 1.00 95.44 98 GLU A C 1
ATOM 764 O O . GLU A 1 98 ? 16.548 -13.878 -25.449 1.00 95.44 98 GLU A O 1
ATOM 769 N N . TYR A 1 99 ? 17.118 -13.838 -23.284 1.00 96.50 99 TYR A N 1
ATOM 770 C CA . TYR A 1 99 ? 18.334 -13.066 -23.494 1.00 96.50 99 TYR A CA 1
ATOM 771 C C . TYR A 1 99 ? 19.246 -13.653 -24.575 1.00 96.50 99 TYR A C 1
ATOM 773 O O . TYR A 1 99 ? 19.543 -14.848 -24.595 1.00 96.50 99 TYR A O 1
ATOM 781 N N . TRP A 1 100 ? 19.760 -12.769 -25.422 1.00 95.75 100 TRP A N 1
ATOM 782 C CA . TRP A 1 100 ? 20.842 -13.059 -26.346 1.00 95.75 100 TRP A CA 1
ATOM 783 C C . TRP A 1 100 ? 21.695 -11.810 -26.580 1.00 95.75 100 TRP A C 1
ATOM 785 O O . TRP A 1 100 ? 21.263 -10.673 -26.360 1.00 95.75 100 TRP A O 1
ATOM 795 N N . TYR A 1 101 ? 22.935 -12.034 -27.010 1.00 95.81 101 TYR A N 1
ATOM 796 C CA . TYR A 1 101 ? 23.880 -10.972 -27.324 1.00 95.81 101 TYR A CA 1
ATOM 797 C C . TYR A 1 101 ? 23.933 -10.750 -28.838 1.00 95.81 101 TYR A C 1
ATOM 799 O O . TYR A 1 101 ? 24.255 -11.663 -29.598 1.00 95.81 101 TYR A O 1
ATOM 807 N N . ARG A 1 102 ? 23.567 -9.546 -29.279 1.00 93.88 102 ARG A N 1
ATOM 808 C CA . ARG A 1 102 ? 23.628 -9.115 -30.679 1.00 93.88 102 ARG A CA 1
ATOM 809 C C . ARG A 1 102 ? 25.049 -8.739 -31.064 1.00 93.88 102 ARG A C 1
ATOM 811 O O . ARG A 1 102 ? 25.734 -8.044 -30.313 1.00 93.88 102 ARG A O 1
ATOM 818 N N . ASP A 1 103 ? 25.420 -9.106 -32.282 1.00 93.06 103 ASP A N 1
ATOM 819 C CA . ASP A 1 103 ? 26.531 -8.474 -32.979 1.00 93.06 103 ASP A CA 1
ATOM 820 C C . ASP A 1 103 ? 26.034 -7.153 -33.584 1.00 93.06 103 ASP A C 1
ATOM 822 O O . ASP A 1 103 ? 25.266 -7.137 -34.546 1.00 93.06 103 ASP A O 1
ATOM 826 N N . ASP A 1 104 ? 26.361 -6.043 -32.924 1.00 92.38 104 ASP A N 1
ATOM 827 C CA . ASP A 1 104 ? 25.938 -4.695 -33.309 1.00 92.38 104 ASP A CA 1
ATOM 828 C C . ASP A 1 104 ? 27.107 -3.719 -33.088 1.00 92.38 104 ASP A C 1
ATOM 830 O O . ASP A 1 104 ? 27.778 -3.791 -32.044 1.00 92.38 104 ASP A O 1
ATOM 834 N N . PRO A 1 105 ? 27.389 -2.800 -34.029 1.00 90.50 105 PRO A N 1
ATOM 835 C CA . PRO A 1 105 ? 28.456 -1.820 -33.857 1.00 90.50 105 PRO A CA 1
ATOM 836 C C . PRO A 1 105 ? 28.230 -0.909 -32.643 1.00 90.50 105 PRO A C 1
ATOM 838 O O . PRO A 1 105 ? 29.211 -0.485 -32.037 1.00 90.50 105 PRO A O 1
ATOM 841 N N . ASP A 1 106 ? 26.979 -0.647 -32.244 1.00 90.94 106 ASP A N 1
ATOM 842 C CA . ASP A 1 106 ? 26.649 0.106 -31.031 1.00 90.94 106 ASP A CA 1
ATOM 843 C C . ASP A 1 106 ? 26.586 -0.841 -29.813 1.00 90.94 106 ASP A C 1
ATOM 845 O O . ASP A 1 106 ? 25.645 -1.636 -29.688 1.00 90.94 106 ASP A O 1
ATOM 849 N N . PRO A 1 107 ? 27.525 -0.746 -28.846 1.00 89.44 107 PRO A N 1
ATOM 850 C CA . PRO A 1 107 ? 27.519 -1.591 -27.652 1.00 89.44 107 PRO A CA 1
ATOM 851 C C . PRO A 1 107 ? 26.227 -1.481 -26.834 1.00 89.44 107 PRO A C 1
ATOM 853 O O . PRO A 1 107 ? 25.801 -2.444 -26.196 1.00 89.44 107 PRO A O 1
ATOM 856 N N . GLY A 1 108 ? 25.552 -0.328 -26.881 1.00 89.00 108 GLY A N 1
ATOM 857 C CA . GLY A 1 108 ? 24.284 -0.106 -26.198 1.00 89.00 108 GLY A CA 1
ATOM 858 C C . GLY A 1 108 ? 23.122 -0.933 -26.758 1.00 89.00 108 GLY A C 1
ATOM 859 O O . GLY A 1 108 ? 22.088 -1.021 -26.094 1.00 89.00 108 GLY A O 1
ATOM 860 N N . ARG A 1 109 ? 23.270 -1.550 -27.936 1.00 93.06 109 ARG A N 1
ATOM 861 C CA . ARG A 1 109 ? 22.236 -2.351 -28.620 1.00 93.06 109 ARG A CA 1
ATOM 862 C C . ARG A 1 109 ? 22.477 -3.858 -28.543 1.00 93.06 109 ARG A C 1
ATOM 864 O O . ARG A 1 109 ? 21.679 -4.624 -29.075 1.00 93.06 109 ARG A O 1
ATOM 871 N N . ARG A 1 110 ? 23.543 -4.292 -27.864 1.00 94.56 110 ARG A N 1
ATOM 872 C CA . ARG A 1 110 ? 23.972 -5.698 -27.866 1.00 94.56 110 ARG A CA 1
ATOM 873 C C . ARG A 1 110 ? 23.191 -6.596 -26.913 1.00 94.56 110 ARG A C 1
ATOM 875 O O . ARG A 1 110 ? 22.894 -7.732 -27.250 1.00 94.56 110 ARG A O 1
ATOM 882 N N . HIS A 1 111 ? 22.835 -6.104 -25.729 1.00 95.19 111 HIS A N 1
ATOM 883 C CA . HIS A 1 111 ? 22.079 -6.886 -24.746 1.00 95.19 111 HIS A CA 1
ATOM 884 C C . HIS A 1 111 ? 20.584 -6.791 -25.023 1.00 95.19 111 HIS A C 1
ATOM 886 O O . HIS A 1 111 ? 19.998 -5.726 -24.818 1.00 95.19 111 HIS A O 1
ATOM 892 N N . VAL A 1 112 ? 19.967 -7.889 -25.468 1.00 95.75 112 VAL A N 1
ATOM 893 C CA . VAL A 1 112 ? 18.551 -7.868 -25.840 1.00 95.75 112 VAL A CA 1
ATOM 894 C C . VAL A 1 112 ? 17.786 -9.137 -25.470 1.00 95.75 112 VAL A C 1
ATOM 896 O O . VAL A 1 112 ? 18.352 -10.212 -25.309 1.00 95.75 112 VAL A O 1
ATOM 899 N N . VAL A 1 113 ? 16.470 -8.986 -25.378 1.00 96.81 113 VAL A N 1
ATOM 900 C CA . VAL A 1 113 ? 15.458 -10.037 -25.552 1.00 96.81 113 VAL A CA 1
ATOM 901 C C . VAL A 1 113 ? 14.660 -9.715 -26.814 1.00 96.81 113 VAL A C 1
ATOM 903 O O . VAL A 1 113 ? 14.558 -8.539 -27.178 1.00 96.81 113 VAL A O 1
ATOM 906 N N . SER A 1 114 ? 14.097 -10.721 -27.482 1.00 97.62 114 SER A N 1
ATOM 907 C CA . SER A 1 114 ? 13.231 -10.471 -28.646 1.00 97.62 114 SER A CA 1
ATOM 908 C C . SER A 1 114 ? 11.789 -10.284 -28.198 1.00 97.62 114 SER A C 1
ATOM 910 O O . SER A 1 114 ? 11.309 -11.009 -27.324 1.00 97.62 114 SER A O 1
ATOM 912 N N . VAL A 1 115 ? 11.114 -9.305 -28.790 1.00 97.88 115 VAL A N 1
ATOM 913 C CA . VAL A 1 115 ? 9.775 -8.861 -28.413 1.00 97.88 115 VAL A CA 1
ATOM 914 C C . VAL A 1 115 ? 8.919 -8.720 -29.662 1.00 97.88 115 VAL A C 1
ATOM 916 O O . VAL A 1 115 ? 9.259 -7.988 -30.586 1.00 97.88 115 VAL A O 1
ATOM 919 N N . ASP A 1 116 ? 7.775 -9.386 -29.652 1.00 97.62 116 ASP A N 1
ATOM 920 C CA . ASP A 1 116 ? 6.690 -9.149 -30.592 1.00 97.62 116 ASP A CA 1
ATOM 921 C C . ASP A 1 116 ? 5.812 -8.015 -30.045 1.00 97.62 116 ASP A C 1
ATOM 923 O O . ASP A 1 116 ? 5.010 -8.206 -29.122 1.00 97.62 116 ASP A O 1
ATOM 927 N N . TRP A 1 117 ? 6.037 -6.802 -30.554 1.00 97.50 117 TRP A N 1
ATOM 928 C CA . TRP A 1 117 ? 5.301 -5.604 -30.158 1.00 97.50 117 TRP A CA 1
ATOM 929 C C . TRP A 1 117 ? 3.865 -5.665 -30.675 1.00 97.50 117 TRP A C 1
ATOM 931 O O . TRP A 1 117 ? 3.596 -5.422 -31.847 1.00 97.50 117 TRP A O 1
ATOM 941 N N . LYS A 1 118 ? 2.925 -5.948 -29.773 1.00 97.06 118 LYS A N 1
ATOM 942 C CA . LYS A 1 118 ? 1.505 -6.088 -30.110 1.00 97.06 118 LYS A CA 1
ATOM 943 C C . LYS A 1 118 ? 0.785 -4.753 -30.225 1.00 97.06 118 LYS A C 1
ATOM 945 O O . LYS A 1 118 ? -0.125 -4.623 -31.037 1.00 97.06 118 LYS A O 1
ATOM 950 N N . ARG A 1 119 ? 1.171 -3.768 -29.410 1.00 96.44 119 ARG A N 1
ATOM 951 C CA . ARG A 1 119 ? 0.573 -2.430 -29.432 1.00 96.44 119 ARG A CA 1
ATOM 952 C C . ARG A 1 119 ? 1.576 -1.381 -28.987 1.00 96.44 119 ARG A C 1
ATOM 954 O O . ARG A 1 119 ? 2.216 -1.556 -27.958 1.00 96.44 119 ARG A O 1
ATOM 961 N N . THR A 1 120 ? 1.727 -0.294 -29.739 1.00 96.00 120 THR A N 1
ATOM 962 C CA . THR A 1 120 ? 2.809 0.694 -29.530 1.00 96.00 120 THR A CA 1
ATOM 963 C C . THR A 1 120 ? 2.318 2.112 -29.242 1.00 96.00 120 THR A C 1
ATOM 965 O O . THR A 1 120 ? 3.123 3.009 -28.969 1.00 96.00 120 THR A O 1
ATOM 968 N N . ASP A 1 121 ? 1.006 2.317 -29.288 1.00 94.25 121 ASP A N 1
ATOM 969 C CA . ASP A 1 121 ? 0.341 3.615 -29.345 1.00 94.25 121 ASP A CA 1
ATOM 970 C C . ASP A 1 121 ? -0.594 3.882 -28.157 1.00 94.25 121 ASP A C 1
ATOM 972 O O . ASP A 1 121 ? -1.307 4.886 -28.157 1.00 94.25 121 ASP A O 1
ATOM 976 N N . VAL A 1 122 ? -0.576 3.021 -27.131 1.00 94.50 122 VAL A N 1
ATOM 977 C CA . VAL A 1 122 ? -1.429 3.161 -25.943 1.00 94.50 122 VAL A CA 1
ATOM 978 C C . VAL A 1 122 ? -1.151 4.520 -25.288 1.00 94.50 122 VAL A C 1
ATOM 980 O O . VAL A 1 122 ? -0.012 4.759 -24.881 1.00 94.50 122 VAL A O 1
ATOM 983 N N . PRO A 1 123 ? -2.133 5.432 -25.169 1.00 93.94 123 PRO A N 1
ATOM 984 C CA . PRO A 1 123 ? -1.915 6.717 -24.510 1.00 93.94 123 PRO A CA 1
ATOM 985 C C . PRO A 1 123 ? -1.452 6.520 -23.064 1.00 93.94 123 PRO A C 1
ATOM 987 O O . PRO A 1 123 ? -1.956 5.635 -22.375 1.00 93.94 123 PRO A O 1
ATOM 990 N N . TRP A 1 124 ? -0.524 7.345 -22.569 1.00 89.62 124 TRP A N 1
ATOM 991 C CA . TRP A 1 124 ? -0.071 7.251 -21.173 1.00 89.62 124 TRP A CA 1
ATOM 992 C C . TRP A 1 124 ? -1.239 7.320 -20.179 1.00 89.62 124 TRP A C 1
ATOM 994 O O . TRP A 1 124 ? -1.257 6.573 -19.208 1.00 89.62 124 TRP A O 1
ATOM 1004 N N . GLU A 1 125 ? -2.236 8.160 -20.458 1.00 88.56 125 GLU A N 1
ATOM 1005 C CA . GLU A 1 125 ? -3.473 8.350 -19.683 1.00 88.56 125 GLU A CA 1
ATOM 1006 C C . GLU A 1 125 ? -4.382 7.128 -19.643 1.00 88.56 125 GLU A C 1
ATOM 1008 O O . GLU A 1 125 ? -5.220 7.046 -18.751 1.00 88.56 125 GLU A O 1
ATOM 1013 N N . ALA A 1 126 ? -4.249 6.205 -20.598 1.00 88.06 126 ALA A N 1
ATOM 1014 C CA . ALA A 1 126 ? -5.076 5.007 -20.627 1.00 88.06 126 ALA A CA 1
ATOM 1015 C C . ALA A 1 126 ? -4.767 4.077 -19.446 1.00 88.06 126 ALA A C 1
ATOM 1017 O O . ALA A 1 126 ? -5.620 3.282 -19.071 1.00 88.06 126 ALA A O 1
ATOM 1018 N N . ALA A 1 127 ? -3.567 4.185 -18.862 1.00 87.19 127 ALA A N 1
ATOM 1019 C CA . ALA A 1 127 ? -3.202 3.514 -17.623 1.00 87.19 127 ALA A CA 1
ATOM 1020 C C . ALA A 1 127 ? -3.633 4.342 -16.401 1.00 87.19 127 ALA A C 1
ATOM 1022 O O . ALA A 1 127 ? -3.355 5.544 -16.310 1.00 87.19 127 ALA A O 1
ATOM 1023 N N . HIS A 1 128 ? -4.238 3.687 -15.412 1.00 84.25 128 HIS A N 1
ATOM 1024 C CA . HIS A 1 128 ? -4.586 4.328 -14.148 1.00 84.25 128 HIS A CA 1
ATOM 1025 C C . HIS A 1 128 ? -3.329 4.760 -13.375 1.00 84.25 128 HIS A C 1
ATOM 1027 O O . HIS A 1 128 ? -2.203 4.329 -13.639 1.00 84.25 128 HIS A O 1
ATOM 1033 N N . GLU A 1 129 ? -3.508 5.696 -12.442 1.00 76.31 129 GLU A N 1
ATOM 1034 C CA . GLU A 1 129 ? -2.412 6.379 -11.744 1.00 76.31 129 GLU A CA 1
ATOM 1035 C C . GLU A 1 129 ? -1.432 5.424 -11.046 1.00 76.31 129 GLU A C 1
ATOM 1037 O O . GLU A 1 129 ? -0.219 5.616 -11.114 1.00 76.31 129 GLU A O 1
ATOM 1042 N N . ASP A 1 130 ? -1.928 4.367 -10.417 1.00 78.00 130 ASP A N 1
ATOM 1043 C CA . ASP A 1 130 ? -1.126 3.387 -9.689 1.00 78.00 130 ASP A CA 1
ATOM 1044 C C . ASP A 1 130 ? -0.213 2.557 -10.617 1.00 78.00 130 ASP A C 1
ATOM 1046 O O . ASP A 1 130 ? 0.980 2.362 -10.334 1.00 78.00 130 ASP A O 1
ATOM 1050 N N . LEU A 1 131 ? -0.732 2.148 -11.779 1.00 84.50 131 LEU A N 1
ATOM 1051 C CA . LEU A 1 131 ? 0.045 1.488 -12.821 1.00 84.50 131 LEU A CA 1
ATOM 1052 C C . LEU A 1 131 ? 1.050 2.468 -13.435 1.00 84.50 131 LEU A C 1
ATOM 1054 O O . LEU A 1 131 ? 2.229 2.131 -13.555 1.00 84.50 131 LEU A O 1
ATOM 1058 N N . ARG A 1 132 ? 0.651 3.715 -13.725 1.00 87.00 132 ARG A N 1
ATOM 1059 C CA . ARG A 1 132 ? 1.567 4.776 -14.195 1.00 87.00 132 ARG A CA 1
ATOM 1060 C C . ARG A 1 132 ? 2.707 5.032 -13.211 1.00 87.00 132 ARG A C 1
ATOM 1062 O O . ARG A 1 132 ? 3.859 5.156 -13.631 1.00 87.00 132 ARG A O 1
ATOM 1069 N N . ASN A 1 133 ? 2.424 5.038 -11.911 1.00 79.69 133 ASN A N 1
ATOM 1070 C CA . ASN A 1 133 ? 3.430 5.176 -10.860 1.00 79.69 133 ASN A CA 1
ATOM 1071 C C . ASN A 1 133 ? 4.440 4.024 -10.896 1.00 79.69 133 ASN A C 1
ATOM 1073 O O . ASN A 1 133 ? 5.649 4.266 -10.841 1.00 79.69 133 ASN A O 1
ATOM 1077 N N . SER A 1 134 ? 3.982 2.788 -11.092 1.00 80.50 134 SER A N 1
ATOM 1078 C CA . SER A 1 134 ? 4.871 1.634 -11.293 1.00 80.50 134 SER A CA 1
ATOM 1079 C C . SER A 1 134 ? 5.704 1.762 -12.576 1.00 80.50 134 SER A C 1
ATOM 1081 O O . SER A 1 134 ? 6.919 1.532 -12.570 1.00 80.50 134 SER A O 1
ATOM 1083 N N . LEU A 1 135 ? 5.082 2.224 -13.663 1.00 86.56 135 LEU A N 1
ATOM 1084 C CA . LEU A 1 135 ? 5.725 2.475 -14.953 1.00 86.56 135 LEU A CA 1
ATOM 1085 C C . LEU A 1 135 ? 6.633 3.716 -14.960 1.00 86.56 135 LEU A C 1
ATOM 1087 O O . LEU A 1 135 ? 7.360 3.917 -15.932 1.00 86.56 135 LEU A O 1
ATOM 1091 N N . SER A 1 136 ? 6.651 4.532 -13.900 1.00 82.50 136 SER A N 1
ATOM 1092 C CA . SER A 1 136 ? 7.507 5.724 -13.760 1.00 82.50 136 SER A CA 1
ATOM 1093 C C . SER A 1 136 ? 8.918 5.423 -13.226 1.00 82.50 136 SER A C 1
ATOM 1095 O O . SER A 1 136 ? 9.781 6.300 -13.206 1.00 82.50 136 SER A O 1
ATOM 1097 N N . SER A 1 137 ? 9.195 4.170 -12.837 1.00 77.25 137 SER A N 1
ATOM 1098 C CA . SER A 1 137 ? 10.486 3.736 -12.282 1.00 77.25 137 SER A CA 1
ATOM 1099 C C . SER A 1 137 ? 11.685 4.196 -13.123 1.00 77.25 137 SER A C 1
ATOM 1101 O O . SER A 1 137 ? 11.760 3.949 -14.325 1.00 77.25 137 SER A O 1
ATOM 1103 N N . LEU A 1 138 ? 12.684 4.814 -12.488 1.00 74.69 138 LEU A N 1
ATOM 1104 C CA . LEU A 1 138 ? 13.886 5.306 -13.179 1.00 74.69 138 LEU A CA 1
ATOM 1105 C C . LEU A 1 138 ? 14.855 4.192 -13.621 1.00 74.69 138 LEU A C 1
ATOM 1107 O O . LEU A 1 138 ? 15.903 4.489 -14.192 1.00 74.69 138 LEU A O 1
ATOM 1111 N N . ARG A 1 139 ? 14.552 2.920 -13.333 1.00 72.38 139 ARG A N 1
ATOM 1112 C CA . ARG A 1 139 ? 15.398 1.780 -13.722 1.00 72.38 139 ARG A CA 1
ATOM 1113 C C . ARG A 1 139 ? 15.231 1.459 -15.207 1.00 72.38 139 ARG A C 1
ATOM 1115 O O . ARG A 1 139 ? 14.152 1.650 -15.760 1.00 72.38 139 ARG A O 1
ATOM 1122 N N . THR A 1 140 ? 16.295 0.948 -15.828 1.00 77.50 140 THR A N 1
ATOM 1123 C CA . THR A 1 140 ? 16.295 0.508 -17.231 1.00 77.50 140 THR A CA 1
ATOM 1124 C C . THR A 1 140 ? 15.447 -0.736 -17.415 1.00 77.50 140 THR A C 1
ATOM 1126 O O . THR A 1 140 ? 14.712 -0.811 -18.389 1.00 77.50 140 THR A O 1
ATOM 1129 N N . ILE A 1 141 ? 15.522 -1.681 -16.477 1.00 85.25 141 ILE A N 1
ATOM 1130 C CA . ILE A 1 141 ? 14.640 -2.846 -16.444 1.00 85.25 141 ILE A CA 1
ATOM 1131 C C . ILE A 1 141 ? 14.192 -3.163 -15.020 1.00 85.25 141 ILE A C 1
ATOM 1133 O O . ILE A 1 141 ? 14.991 -3.161 -14.080 1.00 85.25 141 ILE A O 1
ATOM 1137 N N . CYS A 1 142 ? 12.905 -3.422 -14.825 1.00 81.69 142 CYS A N 1
ATOM 1138 C CA . CYS A 1 142 ? 12.404 -3.986 -13.577 1.00 81.69 142 CYS A CA 1
ATOM 1139 C C . CYS A 1 142 ? 11.055 -4.668 -13.778 1.00 81.69 142 CYS A C 1
ATOM 1141 O O . CYS A 1 142 ? 10.281 -4.269 -14.641 1.00 81.69 142 CYS A O 1
ATOM 1143 N N . ALA A 1 143 ? 10.749 -5.646 -12.929 1.00 83.12 143 ALA A N 1
ATOM 1144 C CA . ALA A 1 143 ? 9.399 -6.187 -12.852 1.00 83.12 143 ALA A CA 1
ATOM 1145 C C . ALA A 1 143 ? 8.404 -5.064 -12.521 1.00 83.12 143 ALA A C 1
ATOM 1147 O O . ALA A 1 143 ? 8.681 -4.224 -11.654 1.00 83.12 143 ALA A O 1
ATOM 1148 N N . VAL A 1 144 ? 7.263 -5.058 -13.204 1.00 82.31 144 VAL A N 1
ATOM 1149 C CA . VAL A 1 144 ? 6.129 -4.197 -12.868 1.00 82.31 144 VAL A CA 1
ATOM 1150 C C . VAL A 1 144 ? 5.499 -4.764 -11.599 1.00 82.31 144 VAL A C 1
ATOM 1152 O O . VAL A 1 144 ? 5.041 -5.902 -11.580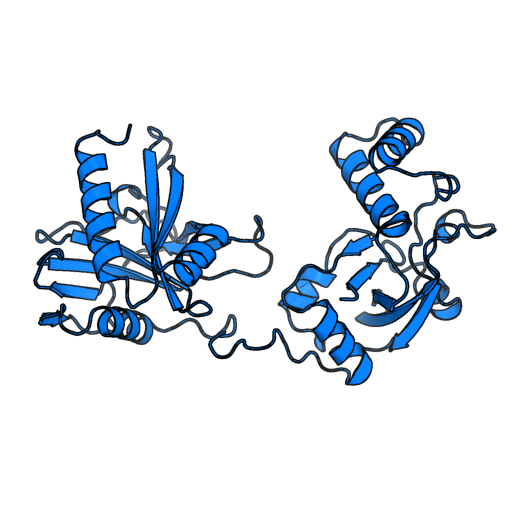 1.00 82.31 144 VAL A O 1
ATOM 1155 N N . LYS A 1 145 ? 5.557 -3.992 -10.511 1.00 65.25 145 LYS A N 1
ATOM 1156 C CA . LYS A 1 145 ? 5.088 -4.399 -9.181 1.00 65.25 145 LYS A CA 1
ATOM 1157 C C . LYS A 1 145 ? 3.883 -3.555 -8.778 1.00 65.25 145 LYS A C 1
ATOM 1159 O O . LYS A 1 145 ? 4.030 -2.619 -7.998 1.00 65.25 145 LYS A O 1
ATOM 1164 N N . CYS A 1 146 ? 2.729 -3.888 -9.333 1.00 66.75 146 CYS A N 1
ATOM 1165 C CA . CYS A 1 146 ? 1.422 -3.432 -8.873 1.00 66.75 146 CYS A CA 1
ATOM 1166 C C . CYS A 1 146 ? 0.434 -4.597 -8.942 1.00 66.75 146 CYS A C 1
ATOM 1168 O O . CYS A 1 146 ? 0.685 -5.576 -9.655 1.00 66.75 146 CYS A O 1
ATOM 1170 N N . ASP A 1 147 ? -0.649 -4.485 -8.180 1.00 62.75 147 ASP A N 1
ATOM 1171 C CA . ASP A 1 147 ? -1.682 -5.512 -8.091 1.00 62.75 147 ASP A CA 1
ATOM 1172 C C . ASP A 1 147 ? -2.275 -5.763 -9.484 1.00 62.75 147 ASP A C 1
ATOM 1174 O O . ASP A 1 147 ? -2.628 -4.831 -10.213 1.00 62.75 147 ASP A O 1
ATOM 1178 N N . ASP A 1 148 ? -2.241 -7.033 -9.893 1.00 74.50 148 ASP A N 1
ATOM 1179 C CA . ASP A 1 148 ? -2.641 -7.519 -11.217 1.00 74.50 148 ASP A CA 1
ATOM 1180 C C . ASP A 1 148 ? -2.007 -6.786 -12.411 1.00 74.50 148 ASP A C 1
ATOM 1182 O O . ASP A 1 148 ? -2.503 -6.850 -13.537 1.00 74.50 148 ASP A O 1
ATOM 1186 N N . GLY A 1 149 ? -0.852 -6.139 -12.209 1.00 80.75 149 GLY A N 1
ATOM 1187 C CA . GLY A 1 149 ? -0.208 -5.303 -13.222 1.00 80.75 149 GLY A CA 1
ATOM 1188 C C . GLY A 1 149 ? 0.047 -6.024 -14.545 1.00 80.75 149 GLY A C 1
ATOM 1189 O O . GLY A 1 149 ? -0.160 -5.451 -15.610 1.00 80.75 149 GLY A O 1
ATOM 1190 N N . ALA A 1 150 ? 0.442 -7.301 -14.499 1.00 85.81 150 ALA A N 1
ATOM 1191 C CA . ALA A 1 150 ? 0.634 -8.094 -15.711 1.00 85.81 150 ALA A CA 1
ATOM 1192 C C . ALA A 1 150 ? -0.677 -8.311 -16.483 1.00 85.81 150 ALA A C 1
ATOM 1194 O O . ALA A 1 150 ? -0.661 -8.234 -17.706 1.00 85.81 150 ALA A O 1
ATOM 1195 N N . GLN A 1 151 ? -1.797 -8.547 -15.793 1.00 85.88 151 GLN A N 1
ATOM 1196 C CA . GLN A 1 151 ? -3.095 -8.729 -16.440 1.00 85.88 151 GLN A CA 1
ATOM 1197 C C . GLN A 1 151 ? -3.608 -7.409 -17.021 1.00 85.88 151 GLN A C 1
ATOM 1199 O O . GLN A 1 151 ? -3.914 -7.353 -18.206 1.00 85.88 151 GLN A O 1
ATOM 1204 N N . ARG A 1 152 ? -3.542 -6.320 -16.253 1.00 88.50 152 ARG A N 1
ATOM 1205 C CA . ARG A 1 152 ? -3.936 -4.976 -16.708 1.00 88.50 152 ARG A CA 1
ATOM 1206 C C . ARG A 1 152 ? -3.155 -4.507 -17.931 1.00 88.50 152 ARG A C 1
ATOM 1208 O O . ARG A 1 152 ? -3.697 -3.860 -18.821 1.00 88.50 152 ARG A O 1
ATOM 1215 N N . LEU A 1 153 ? -1.876 -4.868 -18.017 1.00 91.69 153 LEU A N 1
ATOM 1216 C CA . LEU A 1 153 ? -1.066 -4.610 -19.205 1.00 91.69 153 LEU A CA 1
ATOM 1217 C C . LEU A 1 153 ? -1.502 -5.453 -20.415 1.00 91.69 153 LEU A C 1
ATOM 1219 O O . LEU A 1 153 ? -1.420 -4.955 -21.536 1.00 91.69 153 LEU A O 1
ATOM 1223 N N . ARG A 1 154 ? -2.004 -6.684 -20.227 1.00 91.44 154 ARG A N 1
ATOM 1224 C CA . ARG A 1 154 ? -2.656 -7.441 -21.320 1.00 91.44 154 ARG A CA 1
ATOM 1225 C C . ARG A 1 154 ? -3.945 -6.766 -21.764 1.00 91.44 154 ARG A C 1
ATOM 1227 O O . ARG A 1 154 ? -4.199 -6.689 -22.965 1.00 91.44 154 ARG A O 1
ATOM 1234 N N . ASP A 1 155 ? -4.730 -6.255 -20.826 1.00 89.81 155 ASP A N 1
ATOM 1235 C CA . ASP A 1 155 ? -5.994 -5.585 -21.130 1.00 89.81 155 ASP A CA 1
ATOM 1236 C C . ASP A 1 155 ? -5.742 -4.265 -21.875 1.00 89.81 155 ASP A C 1
ATOM 1238 O O . ASP A 1 155 ? -6.365 -4.006 -22.903 1.00 89.81 155 ASP A O 1
ATOM 1242 N N . LEU A 1 156 ? -4.726 -3.493 -21.473 1.00 91.88 156 LEU A N 1
ATOM 1243 C CA . LEU A 1 156 ? -4.244 -2.328 -22.225 1.00 91.88 156 LEU A CA 1
ATOM 1244 C C . LEU A 1 156 ? -3.732 -2.703 -23.620 1.00 91.88 156 LEU A C 1
ATOM 1246 O O . LEU A 1 156 ? -4.017 -2.007 -24.592 1.00 91.88 156 LEU A O 1
ATOM 1250 N N . MET A 1 157 ? -2.989 -3.801 -23.740 1.00 93.62 157 MET A N 1
ATOM 1251 C CA . MET A 1 157 ? -2.475 -4.275 -25.025 1.00 93.62 157 MET A CA 1
ATOM 1252 C C . MET A 1 157 ? -3.612 -4.647 -25.986 1.00 93.62 157 MET A C 1
ATOM 1254 O O . MET A 1 157 ? -3.557 -4.296 -27.161 1.00 93.62 157 MET A O 1
ATOM 1258 N N . THR A 1 158 ? -4.649 -5.323 -25.494 1.00 91.50 158 THR A N 1
ATOM 1259 C CA . THR A 1 158 ? -5.756 -5.844 -26.314 1.00 91.50 158 THR A CA 1
ATOM 1260 C C . THR A 1 158 ? -6.853 -4.809 -26.552 1.00 91.50 158 THR A C 1
ATOM 1262 O O . THR A 1 158 ? -7.252 -4.579 -27.689 1.00 91.50 158 THR A O 1
ATOM 1265 N N . THR A 1 159 ? -7.313 -4.134 -25.502 1.00 90.06 159 THR A N 1
ATOM 1266 C CA . THR A 1 159 ? -8.466 -3.219 -25.546 1.00 90.06 159 THR A CA 1
ATOM 1267 C C . THR A 1 159 ? -8.061 -1.748 -25.603 1.00 90.06 159 THR A C 1
ATOM 1269 O O . THR A 1 159 ? -8.807 -0.914 -26.110 1.00 90.06 159 THR A O 1
ATOM 1272 N N . GLY A 1 160 ? -6.856 -1.406 -25.137 1.00 87.31 160 GLY A N 1
ATOM 1273 C CA . GLY A 1 160 ? -6.401 -0.015 -25.023 1.00 87.31 160 GLY A CA 1
ATOM 1274 C C . GLY A 1 160 ? -6.946 0.697 -23.793 1.00 87.31 160 GLY A C 1
ATOM 1275 O O . GLY A 1 160 ? -6.780 1.907 -23.676 1.00 87.31 160 GLY A O 1
ATOM 1276 N N . ARG A 1 161 ? -7.603 -0.039 -22.892 1.00 84.06 161 ARG A N 1
ATOM 1277 C CA . ARG A 1 161 ? -8.135 0.458 -21.628 1.00 84.06 161 ARG A CA 1
ATOM 1278 C C . ARG A 1 161 ? -7.542 -0.350 -20.485 1.00 84.06 161 ARG A C 1
ATOM 1280 O O . ARG A 1 161 ? -7.458 -1.572 -20.562 1.00 84.06 161 ARG A O 1
ATOM 1287 N N . ASP A 1 162 ? -7.122 0.348 -19.442 1.00 84.62 162 ASP A N 1
ATOM 1288 C CA . ASP A 1 162 ? -6.790 -0.264 -18.165 1.00 84.62 162 ASP A CA 1
ATOM 1289 C C . ASP A 1 162 ? -8.102 -0.468 -17.396 1.00 84.62 162 ASP A C 1
ATOM 1291 O O . ASP A 1 162 ? -8.787 0.522 -17.134 1.00 84.62 162 ASP A O 1
ATOM 1295 N N . PRO A 1 163 ? -8.488 -1.705 -17.039 1.00 80.06 163 PRO A N 1
ATOM 1296 C CA . PRO A 1 163 ? -9.678 -1.936 -16.219 1.00 80.06 163 PRO A CA 1
ATOM 1297 C C . PRO A 1 163 ? -9.512 -1.404 -14.785 1.00 80.06 163 PRO A C 1
ATOM 1299 O O . PRO A 1 163 ? -10.468 -1.415 -14.013 1.00 80.06 163 PRO A O 1
ATOM 1302 N N . GLY A 1 164 ? -8.311 -0.934 -14.428 1.00 74.31 164 GLY A N 1
ATOM 1303 C CA . GLY A 1 164 ? -7.920 -0.647 -13.061 1.00 74.31 164 GLY A CA 1
ATOM 1304 C C . GLY A 1 164 ? -7.504 -1.927 -12.350 1.00 74.31 164 GLY A C 1
ATOM 1305 O O . GLY A 1 164 ? -7.502 -3.020 -12.919 1.00 74.31 164 GLY A O 1
ATOM 1306 N N . THR A 1 165 ? -7.105 -1.803 -11.091 1.00 62.44 165 THR A N 1
ATOM 1307 C CA . THR A 1 165 ? -6.974 -2.977 -10.228 1.00 62.44 165 THR A CA 1
ATOM 1308 C C . THR A 1 165 ? -8.336 -3.665 -10.197 1.00 62.44 165 THR A C 1
ATOM 1310 O O . THR A 1 165 ? -9.312 -2.968 -9.904 1.00 62.44 165 THR A O 1
ATOM 1313 N N . PRO A 1 166 ? -8.442 -4.969 -10.532 1.00 50.81 166 PRO A N 1
ATOM 1314 C CA . PRO A 1 166 ? -9.685 -5.695 -10.360 1.00 50.81 166 PRO A CA 1
ATOM 1315 C C . PRO A 1 166 ? -10.169 -5.411 -8.950 1.00 50.81 166 PRO A C 1
ATOM 1317 O O . PRO A 1 166 ? -9.449 -5.661 -7.979 1.00 50.81 166 PRO A O 1
ATOM 1320 N N . SER A 1 167 ? -11.361 -4.835 -8.836 1.00 37.34 167 SER A N 1
ATOM 1321 C CA . SER A 1 167 ? -12.054 -4.830 -7.570 1.00 37.34 167 SER A CA 1
ATOM 1322 C C . SER A 1 167 ? -12.217 -6.301 -7.214 1.00 37.34 167 SER A C 1
ATOM 1324 O O . SER A 1 167 ? -13.062 -7.016 -7.756 1.00 37.34 167 SER A O 1
ATOM 1326 N N . ARG A 1 168 ? -11.369 -6.797 -6.305 1.00 35.38 168 ARG A N 1
ATOM 1327 C CA . ARG A 1 168 ? -11.763 -7.931 -5.474 1.00 35.38 168 ARG A CA 1
ATOM 1328 C C . ARG A 1 168 ? -13.171 -7.566 -4.999 1.00 35.38 168 ARG A C 1
ATOM 1330 O O . ARG A 1 168 ? -13.344 -6.406 -4.635 1.00 35.38 168 ARG A O 1
ATOM 1337 N N . PRO A 1 169 ? -14.191 -8.430 -5.077 1.00 30.02 169 PRO A N 1
ATOM 1338 C CA . PRO A 1 169 ? -15.482 -8.075 -4.496 1.00 30.02 169 PRO A CA 1
ATOM 1339 C C . PRO A 1 169 ? -15.224 -7.611 -3.048 1.00 30.02 169 PRO A C 1
ATOM 1341 O O . PRO A 1 169 ? -14.753 -8.407 -2.237 1.00 30.02 169 PRO A O 1
ATOM 1344 N N . GLY A 1 170 ? -15.373 -6.300 -2.798 1.00 35.91 170 GLY A N 1
ATOM 1345 C CA . GLY A 1 170 ? -14.955 -5.615 -1.563 1.00 35.91 170 GLY A CA 1
ATOM 1346 C C . GLY A 1 170 ? -13.749 -4.644 -1.608 1.00 35.91 170 GLY A C 1
ATOM 1347 O O . GLY A 1 170 ? -13.506 -4.006 -0.595 1.00 35.91 170 GLY A O 1
ATOM 1348 N N . ALA A 1 171 ? -13.004 -4.479 -2.711 1.00 33.78 171 ALA A N 1
ATOM 1349 C CA . ALA A 1 171 ? -11.874 -3.536 -2.803 1.00 33.78 171 ALA A CA 1
ATOM 1350 C C . ALA A 1 171 ? -12.296 -2.200 -3.441 1.00 33.78 171 ALA A C 1
ATOM 1352 O O . ALA A 1 171 ? -12.711 -2.154 -4.603 1.00 33.78 171 ALA A O 1
ATOM 1353 N N . MET A 1 172 ? -12.185 -1.130 -2.660 1.00 35.16 172 MET A N 1
ATOM 1354 C CA . MET A 1 172 ? -12.599 0.244 -2.942 1.00 35.16 172 MET A CA 1
ATOM 1355 C C . MET A 1 172 ? -11.417 1.079 -3.473 1.00 35.16 172 MET A C 1
ATOM 1357 O O . MET A 1 172 ? -10.246 0.803 -3.217 1.00 35.16 172 MET A O 1
ATOM 1361 N N . THR A 1 173 ? -11.695 2.103 -4.282 1.00 35.66 173 THR A N 1
ATOM 1362 C CA . THR A 1 173 ? -10.656 2.917 -4.941 1.00 35.66 173 THR A CA 1
ATOM 1363 C C . THR A 1 173 ? -10.058 3.977 -3.996 1.00 35.66 173 THR A C 1
ATOM 1365 O O . THR A 1 173 ? -10.645 4.298 -2.965 1.00 35.66 173 THR A O 1
ATOM 1368 N N . PRO A 1 174 ? -8.911 4.619 -4.323 1.00 39.00 174 PRO A N 1
ATOM 1369 C CA . PRO A 1 174 ? -8.305 5.662 -3.479 1.00 39.00 174 PRO A CA 1
ATOM 1370 C C . PRO A 1 174 ? -9.195 6.889 -3.197 1.00 39.00 174 PRO A C 1
ATOM 1372 O O . PRO A 1 174 ? -8.856 7.680 -2.312 1.00 39.00 174 PRO A O 1
ATOM 1375 N N . ASN A 1 175 ? -10.295 7.057 -3.942 1.00 42.38 175 ASN A N 1
ATOM 1376 C CA . ASN A 1 175 ? -11.281 8.123 -3.758 1.00 42.38 175 ASN A CA 1
ATOM 1377 C C . ASN A 1 175 ? -12.487 7.701 -2.892 1.00 42.38 175 ASN A C 1
ATOM 1379 O O . ASN A 1 175 ? -13.327 8.535 -2.578 1.00 42.38 175 ASN A O 1
ATOM 1383 N N . ASP A 1 176 ? -12.526 6.446 -2.446 1.00 55.19 176 ASP A N 1
ATOM 1384 C CA . ASP A 1 176 ? -13.575 5.872 -1.603 1.00 55.19 176 ASP A CA 1
ATOM 1385 C C . ASP A 1 176 ? -13.120 5.825 -0.136 1.00 55.19 176 ASP A C 1
ATOM 1387 O O . ASP A 1 176 ? -13.211 4.810 0.553 1.00 55.19 176 ASP A O 1
ATOM 1391 N N . ARG A 1 177 ? -12.556 6.926 0.376 1.00 75.25 177 ARG A N 1
ATOM 1392 C CA . ARG A 1 177 ? -12.377 7.023 1.828 1.00 75.25 177 ARG A CA 1
ATOM 1393 C C . ARG A 1 177 ? -13.754 7.071 2.455 1.00 75.25 177 ARG A C 1
ATOM 1395 O O . ARG A 1 177 ? -14.497 8.017 2.211 1.00 75.25 177 ARG A O 1
ATOM 1402 N N . MET A 1 178 ? -14.024 6.110 3.323 1.00 86.38 178 MET A N 1
ATOM 1403 C CA . MET A 1 178 ? -15.234 6.113 4.119 1.00 86.38 178 MET A CA 1
ATOM 1404 C C . MET A 1 178 ? -15.298 7.403 4.937 1.00 86.38 178 MET A C 1
ATOM 1406 O O . MET A 1 178 ? -14.311 7.839 5.549 1.00 86.38 178 MET A O 1
ATOM 1410 N N . THR A 1 179 ? -16.464 8.024 4.936 1.00 90.44 179 THR A N 1
ATOM 1411 C CA . THR A 1 179 ? -16.814 9.117 5.835 1.00 90.44 179 THR A CA 1
ATOM 1412 C C . THR A 1 179 ? -16.711 8.650 7.295 1.00 90.44 179 THR A C 1
ATOM 1414 O O . THR A 1 179 ? -16.733 7.447 7.575 1.00 90.44 179 THR A O 1
ATOM 1417 N N . PRO A 1 180 ? -16.602 9.575 8.268 1.00 90.62 180 PRO A N 1
ATOM 1418 C CA . PRO A 1 180 ? -16.639 9.207 9.683 1.00 90.62 180 PRO A CA 1
ATOM 1419 C C . PRO A 1 180 ? -17.866 8.358 10.042 1.00 90.62 180 PRO A C 1
ATOM 1421 O O . PRO A 1 180 ? -17.720 7.361 10.742 1.00 90.62 180 PRO A O 1
ATOM 1424 N N . SER A 1 181 ? -19.037 8.703 9.498 1.00 90.12 181 SER A N 1
ATOM 1425 C CA . SER A 1 181 ? -20.285 7.976 9.733 1.00 90.12 181 SER A CA 1
ATOM 1426 C C . SER A 1 181 ? -20.229 6.538 9.233 1.00 90.12 181 SER A C 1
ATOM 1428 O O . SER A 1 181 ? -20.638 5.642 9.962 1.00 90.12 181 SER A O 1
ATOM 1430 N N . GLU A 1 182 ? -19.681 6.300 8.040 1.00 90.25 182 GLU A N 1
ATOM 1431 C CA . GLU A 1 182 ? -19.544 4.944 7.492 1.00 90.25 182 GLU A CA 1
ATOM 1432 C C . GLU A 1 182 ? -18.521 4.120 8.288 1.00 90.25 182 GLU A C 1
ATOM 1434 O O . GLU A 1 182 ? -18.785 2.967 8.614 1.00 90.25 182 GLU A O 1
ATOM 1439 N N . LEU A 1 183 ? -17.381 4.709 8.678 1.00 94.38 183 LEU A N 1
ATOM 1440 C CA . LEU A 1 183 ? -16.404 4.029 9.541 1.00 94.38 183 LEU A CA 1
ATOM 1441 C C . LEU A 1 183 ? -17.022 3.618 10.881 1.00 94.38 183 LEU A C 1
ATOM 1443 O O . LEU A 1 183 ? -16.828 2.496 11.345 1.00 94.38 183 LEU A O 1
ATOM 1447 N N . HIS A 1 184 ? -17.749 4.537 11.517 1.00 96.38 184 HIS A N 1
ATOM 1448 C CA . HIS A 1 184 ? -18.403 4.267 12.789 1.00 96.38 184 HIS A CA 1
ATOM 1449 C C . HIS A 1 184 ? -19.526 3.237 12.638 1.00 96.38 184 HIS A C 1
ATOM 1451 O O . HIS A 1 184 ? -19.655 2.380 13.506 1.00 96.38 184 HIS A O 1
ATOM 1457 N N . ALA A 1 185 ? -20.282 3.264 11.537 1.00 91.31 185 ALA A N 1
ATOM 1458 C CA . ALA A 1 185 ? -21.292 2.252 11.245 1.00 91.31 185 ALA A CA 1
ATOM 1459 C C . ALA A 1 185 ? -20.675 0.849 11.121 1.00 91.31 185 ALA A C 1
ATOM 1461 O O . ALA A 1 185 ? -21.154 -0.068 11.783 1.00 91.31 185 ALA A O 1
ATOM 1462 N N . GLU A 1 186 ? -19.573 0.692 10.379 1.00 91.62 186 GLU A N 1
ATOM 1463 C CA . GLU A 1 186 ? -18.854 -0.591 10.279 1.00 91.62 186 GLU A CA 1
ATOM 1464 C C . GLU A 1 186 ? -18.329 -1.073 11.637 1.00 91.62 186 GLU A C 1
ATOM 1466 O O . GLU A 1 186 ? -18.433 -2.249 11.985 1.00 91.62 186 GLU A O 1
ATOM 1471 N N . PHE A 1 187 ? -17.787 -0.160 12.446 1.00 95.56 187 PHE A N 1
ATOM 1472 C CA . PHE A 1 187 ? -17.306 -0.491 13.787 1.00 95.56 187 PHE A CA 1
ATOM 1473 C C . PHE A 1 187 ? -18.432 -0.969 14.710 1.00 95.56 187 PHE A C 1
ATOM 1475 O O . PHE A 1 187 ? -18.257 -1.936 15.449 1.00 95.56 187 PHE A O 1
ATOM 1482 N N . LEU A 1 188 ? -19.584 -0.297 14.669 1.00 92.88 188 LEU A N 1
ATOM 1483 C CA . LEU A 1 188 ? -20.755 -0.679 15.451 1.00 92.88 188 LEU A CA 1
ATOM 1484 C C . LEU A 1 188 ? -21.345 -2.003 14.973 1.00 92.88 188 LEU A C 1
ATOM 1486 O O . LEU A 1 188 ? -21.658 -2.846 15.807 1.00 92.88 188 LEU A O 1
ATOM 1490 N N . ALA A 1 189 ? -21.433 -2.221 13.660 1.00 88.00 189 ALA A N 1
ATOM 1491 C CA . ALA A 1 189 ? -21.917 -3.474 13.090 1.00 88.00 189 ALA A CA 1
ATOM 1492 C C . ALA A 1 189 ? -21.063 -4.670 13.543 1.00 88.00 189 ALA A C 1
ATOM 1494 O O . ALA A 1 189 ? -21.604 -5.696 13.945 1.00 88.00 189 ALA A O 1
ATOM 1495 N N . ALA A 1 190 ? -19.736 -4.513 13.570 1.00 89.50 190 ALA A N 1
ATOM 1496 C CA . ALA A 1 190 ? -18.812 -5.543 14.045 1.00 89.50 190 ALA A CA 1
ATOM 1497 C C . ALA A 1 190 ? -18.912 -5.830 15.558 1.00 89.50 190 ALA A C 1
ATOM 1499 O O . ALA A 1 190 ? -18.496 -6.894 16.010 1.00 89.50 190 ALA A O 1
ATOM 1500 N N . LEU A 1 191 ? -19.447 -4.898 16.352 1.00 88.69 191 LEU A N 1
ATOM 1501 C CA . LEU A 1 191 ? -19.655 -5.086 17.792 1.00 88.69 191 LEU A CA 1
ATOM 1502 C C . LEU A 1 191 ? -21.096 -5.457 18.161 1.00 88.69 191 LEU A C 1
ATOM 1504 O O . LEU A 1 191 ? -21.301 -5.934 19.277 1.00 88.69 191 LEU A O 1
ATOM 1508 N N . SER A 1 192 ? -22.049 -5.255 17.243 1.00 77.06 192 SER A N 1
ATOM 1509 C CA . SER A 1 192 ? -23.485 -5.549 17.352 1.00 77.06 192 SER A CA 1
ATOM 1510 C C . SER A 1 192 ? -24.010 -5.384 18.783 1.00 77.06 192 SER A C 1
ATOM 1512 O O . SER A 1 192 ? -24.110 -4.270 19.298 1.00 77.06 192 SER A O 1
ATOM 1514 N N . ASP A 1 193 ? -24.262 -6.505 19.458 1.00 83.50 193 ASP A N 1
ATOM 1515 C CA . ASP A 1 193 ? -24.996 -6.605 20.721 1.00 83.50 193 ASP A CA 1
ATOM 1516 C C . ASP A 1 193 ? -24.190 -6.129 21.940 1.00 83.50 193 ASP A C 1
ATOM 1518 O O . ASP A 1 193 ? -24.706 -6.060 23.057 1.00 83.50 193 ASP A O 1
ATOM 1522 N N . LEU A 1 194 ? -22.908 -5.810 21.752 1.00 87.75 194 LEU A N 1
ATOM 1523 C CA . LEU A 1 194 ? -22.023 -5.348 22.818 1.00 87.75 194 LEU A CA 1
ATOM 1524 C C . LEU A 1 194 ? -22.077 -3.830 23.023 1.00 87.75 194 LEU A C 1
ATOM 1526 O O . LEU A 1 194 ? -21.544 -3.343 24.026 1.00 87.75 194 LEU A O 1
ATOM 1530 N N . VAL A 1 195 ? -22.698 -3.079 22.107 1.00 91.12 195 VAL A N 1
ATOM 1531 C CA . VAL A 1 195 ? -22.853 -1.622 22.207 1.00 91.12 195 VAL A CA 1
ATOM 1532 C C . VAL A 1 195 ? -24.254 -1.278 22.702 1.00 91.12 195 VAL A C 1
ATOM 1534 O O . VAL A 1 195 ? -25.250 -1.597 22.066 1.00 91.12 195 VAL A O 1
ATOM 1537 N N . VAL A 1 196 ? -24.325 -0.578 23.834 1.00 92.31 196 VAL A N 1
ATOM 1538 C CA . VAL A 1 196 ? -25.594 -0.130 24.436 1.00 92.31 196 VAL A CA 1
ATOM 1539 C C . VAL A 1 196 ? -25.963 1.275 23.977 1.00 92.31 196 VAL A C 1
ATOM 1541 O O . VAL A 1 196 ? -27.136 1.591 23.808 1.00 92.31 196 VAL A O 1
ATOM 1544 N N . GLU A 1 197 ? -24.966 2.140 23.805 1.00 92.12 197 GLU A N 1
ATOM 1545 C CA . GLU A 1 197 ? -25.174 3.536 23.428 1.00 92.12 197 GLU A CA 1
ATOM 1546 C C . GLU A 1 197 ? -23.979 4.042 22.620 1.00 92.12 197 GLU A C 1
ATOM 1548 O O . GLU A 1 197 ? -22.827 3.746 22.958 1.00 92.12 197 GLU A O 1
ATOM 1553 N N . SER A 1 198 ? -24.251 4.847 21.594 1.00 94.12 198 SER A N 1
ATOM 1554 C CA . SER A 1 198 ? -23.245 5.563 20.815 1.00 94.12 198 SER A CA 1
ATOM 1555 C C . SER A 1 198 ? -23.603 7.040 20.680 1.00 94.12 198 SER A C 1
ATOM 1557 O O . SER A 1 198 ? -24.778 7.398 20.609 1.00 94.12 198 SER A O 1
ATOM 1559 N N . SER A 1 199 ? -22.592 7.904 20.594 1.00 94.19 199 SER A N 1
ATOM 1560 C CA . SER A 1 199 ? -22.777 9.278 20.117 1.00 94.19 199 SER A CA 1
ATOM 1561 C C . SER A 1 199 ? -23.165 9.313 18.630 1.00 94.19 199 SER A C 1
ATOM 1563 O O . SER A 1 199 ? -23.212 8.281 17.959 1.00 94.19 199 SER A O 1
ATOM 1565 N N . ASP A 1 200 ? -23.392 10.516 18.100 1.00 92.81 200 ASP A N 1
ATOM 1566 C CA . ASP A 1 200 ? -23.598 10.749 16.666 1.00 92.81 200 ASP A CA 1
ATOM 1567 C C . ASP A 1 200 ? -22.440 10.163 15.831 1.00 92.81 200 ASP A C 1
ATOM 1569 O O . ASP A 1 200 ? -21.263 10.401 16.124 1.00 92.81 200 ASP A O 1
ATOM 1573 N N . LEU A 1 201 ? -22.777 9.396 14.789 1.00 91.38 201 LEU A N 1
ATOM 1574 C CA . LEU A 1 201 ? -21.810 8.716 13.924 1.00 91.38 201 LEU A CA 1
ATOM 1575 C C . LEU A 1 201 ? -21.011 9.691 13.049 1.00 91.38 201 LEU A C 1
ATOM 1577 O O . LEU A 1 201 ? -19.904 9.371 12.631 1.00 91.38 201 LEU A O 1
ATOM 1581 N N . GLY A 1 202 ? -21.527 10.885 12.763 1.00 87.62 202 GLY A N 1
ATOM 1582 C CA . GLY A 1 202 ? -20.793 11.938 12.059 1.00 87.62 202 GLY A CA 1
ATOM 1583 C C . GLY A 1 202 ? -19.727 12.624 12.914 1.00 87.62 202 GLY A C 1
ATOM 1584 O O . GLY A 1 202 ? -18.858 13.314 12.376 1.00 87.62 202 GLY A O 1
ATOM 1585 N N . VAL A 1 203 ? -19.756 12.430 14.236 1.00 89.69 203 VAL A N 1
ATOM 1586 C CA . VAL A 1 203 ? -18.853 13.100 15.175 1.00 89.69 203 VAL A CA 1
ATOM 1587 C C . VAL A 1 203 ? -17.639 12.231 15.475 1.00 89.69 203 VAL A C 1
ATOM 1589 O O . VAL A 1 203 ? -17.731 11.031 15.714 1.00 89.69 203 VAL A O 1
ATOM 1592 N N . LYS A 1 204 ? -16.467 12.867 15.499 1.00 90.38 204 LYS A N 1
ATOM 1593 C CA . LYS A 1 204 ? -15.209 12.255 15.919 1.00 90.38 204 LYS A CA 1
ATOM 1594 C C . LYS A 1 204 ? -14.702 12.939 17.190 1.00 90.38 204 LYS A C 1
ATOM 1596 O O . LYS A 1 204 ? -14.614 14.166 17.187 1.00 90.38 204 LYS A O 1
ATOM 1601 N N . PRO A 1 205 ? -14.252 12.191 18.214 1.00 96.19 205 PRO A N 1
ATOM 1602 C CA . PRO A 1 205 ? -14.286 10.728 18.333 1.00 96.19 205 PRO A CA 1
ATOM 1603 C C . PRO A 1 205 ? -15.702 10.182 18.566 1.00 96.19 205 PRO A C 1
ATOM 1605 O O . PRO A 1 205 ? -16.551 10.888 19.099 1.00 96.19 205 PRO A O 1
ATOM 1608 N N . LEU A 1 206 ? -15.919 8.912 18.221 1.00 96.81 206 LEU A N 1
ATOM 1609 C CA . LEU A 1 206 ? -17.144 8.192 18.567 1.00 96.81 206 LEU A CA 1
ATOM 1610 C C . LEU A 1 206 ? -17.096 7.800 20.045 1.00 96.81 206 LEU A C 1
ATOM 1612 O O . LEU A 1 2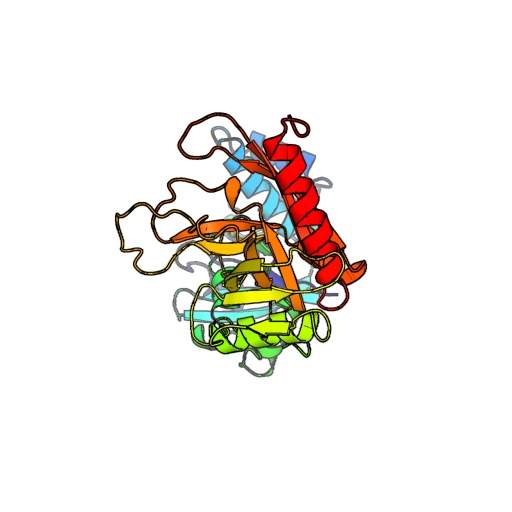06 ? -16.155 7.136 20.491 1.00 96.81 206 LEU A O 1
ATOM 1616 N N . GLU A 1 207 ? -18.098 8.197 20.819 1.00 96.75 207 GLU A N 1
ATOM 1617 C CA . GLU A 1 207 ? -18.209 7.815 22.222 1.00 96.75 207 GLU A CA 1
ATOM 1618 C C . GLU A 1 207 ? -19.179 6.654 22.387 1.00 96.75 207 GLU A C 1
ATOM 1620 O O . GLU A 1 207 ? -20.312 6.729 21.925 1.00 96.75 207 GLU A O 1
ATOM 1625 N N . LEU A 1 208 ? -18.745 5.604 23.085 1.00 94.25 208 LEU A N 1
ATOM 1626 C CA . LEU A 1 208 ? -19.521 4.376 23.255 1.00 94.25 208 LEU A CA 1
ATOM 1627 C C . LEU A 1 208 ? -19.727 4.037 24.729 1.00 94.25 208 LEU A C 1
ATOM 1629 O O . LEU A 1 208 ? -18.838 4.271 25.561 1.00 94.25 208 LEU A O 1
ATOM 1633 N N . LYS A 1 209 ? -20.880 3.437 25.029 1.00 93.19 209 LYS A N 1
ATOM 1634 C CA . LYS A 1 209 ? -21.089 2.596 26.210 1.00 93.19 209 LYS A CA 1
ATOM 1635 C C . LYS A 1 209 ? -21.243 1.150 25.761 1.00 93.19 209 LYS A C 1
ATOM 1637 O O . LYS A 1 209 ? -22.047 0.859 24.879 1.00 93.19 209 LYS A O 1
ATOM 1642 N N . MET A 1 210 ? -20.462 0.264 26.365 1.00 91.75 210 MET A N 1
ATOM 1643 C CA . MET A 1 210 ? -20.406 -1.152 26.004 1.00 91.75 210 MET A CA 1
ATOM 1644 C C . MET A 1 210 ? -20.638 -2.037 27.226 1.00 91.75 210 MET A C 1
ATOM 1646 O O . MET A 1 210 ? -20.543 -1.577 28.366 1.00 91.75 210 MET A O 1
ATOM 1650 N N . VAL A 1 211 ? -20.940 -3.308 26.980 1.00 88.31 211 VAL A N 1
ATOM 1651 C CA . VAL A 1 211 ? -21.196 -4.324 28.010 1.00 88.31 211 VAL A CA 1
ATOM 1652 C C . VAL A 1 211 ? -20.266 -5.530 27.870 1.00 88.31 211 VAL A C 1
ATOM 1654 O O . VAL A 1 211 ? -19.498 -5.654 26.916 1.00 88.31 211 VAL A O 1
ATOM 1657 N N . GLY A 1 212 ? -20.325 -6.426 28.856 1.00 82.50 212 GLY A N 1
ATOM 1658 C CA . GLY A 1 212 ? -19.554 -7.666 28.870 1.00 82.50 212 GLY A CA 1
ATOM 1659 C C . GLY A 1 212 ? -18.089 -7.447 29.244 1.00 82.50 212 GLY A C 1
ATOM 1660 O O . GLY A 1 212 ? -17.774 -6.686 30.155 1.00 82.50 212 GLY A O 1
ATOM 1661 N N . SER A 1 213 ? -17.188 -8.145 28.551 1.00 77.56 213 SER A N 1
ATOM 1662 C CA . SER A 1 213 ? -15.735 -8.086 28.774 1.00 77.56 213 SER A CA 1
ATOM 1663 C C . SER A 1 213 ? -15.049 -6.888 28.103 1.00 77.56 213 SER A C 1
ATOM 1665 O O . SER A 1 213 ? -13.825 -6.760 28.174 1.00 77.56 213 S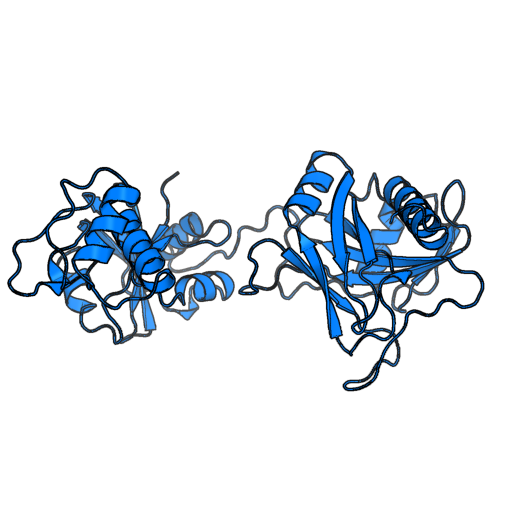ER A O 1
ATOM 1667 N N . LEU A 1 214 ? -15.814 -6.020 27.438 1.00 86.06 214 LEU A N 1
ATOM 1668 C CA . LEU A 1 214 ? -15.320 -4.799 26.809 1.00 86.06 214 LEU A CA 1
ATOM 1669 C C . LEU A 1 214 ? -15.254 -3.634 27.809 1.00 86.06 214 LEU A C 1
ATOM 1671 O O . LEU A 1 214 ? -15.953 -3.636 28.825 1.00 86.06 214 LEU A O 1
ATOM 1675 N N . PRO A 1 215 ? -14.429 -2.601 27.550 1.00 84.94 215 PRO A N 1
ATOM 1676 C CA . PRO A 1 215 ? -14.405 -1.424 28.407 1.00 84.94 215 PRO A CA 1
ATOM 1677 C C . PRO A 1 215 ? -15.771 -0.725 28.407 1.00 84.94 215 PRO A C 1
ATOM 1679 O O . PRO A 1 215 ? -16.240 -0.282 27.363 1.00 84.94 215 PRO A O 1
ATOM 1682 N N . LEU A 1 216 ? -16.370 -0.563 29.592 1.00 88.81 216 LEU A N 1
ATOM 1683 C CA . LEU A 1 216 ? -17.731 -0.025 29.758 1.00 88.81 216 LEU A CA 1
ATOM 1684 C C . LEU A 1 216 ? -17.953 1.325 29.069 1.00 88.81 216 LEU A C 1
ATOM 1686 O O . LEU A 1 216 ? -19.053 1.618 28.607 1.00 88.81 216 LEU A O 1
ATOM 1690 N N . ARG A 1 217 ? -16.914 2.166 29.014 1.00 95.12 217 ARG A N 1
ATOM 1691 C CA . ARG A 1 217 ? -16.937 3.450 28.313 1.00 95.12 217 ARG A CA 1
ATOM 1692 C C . ARG A 1 217 ? -15.697 3.575 27.444 1.00 95.12 217 ARG A C 1
ATOM 1694 O O . ARG A 1 217 ? -14.575 3.557 27.957 1.00 95.12 217 ARG A O 1
ATOM 1701 N N . ALA A 1 218 ? -15.905 3.760 26.146 1.00 96.00 218 ALA A N 1
ATOM 1702 C CA . ALA A 1 218 ? -14.827 3.961 25.188 1.00 96.00 218 ALA A CA 1
ATOM 1703 C C . ALA A 1 218 ? -14.970 5.288 24.440 1.00 96.00 218 ALA A C 1
ATOM 1705 O O . ALA A 1 218 ? -16.066 5.842 24.311 1.00 96.00 218 ALA A O 1
ATOM 1706 N N . ARG A 1 219 ? -13.831 5.794 23.969 1.00 97.62 219 ARG A N 1
ATOM 1707 C CA . ARG A 1 219 ? -13.715 6.929 23.055 1.00 97.62 219 ARG A CA 1
ATOM 1708 C C . ARG A 1 219 ? -12.862 6.491 21.871 1.00 97.62 219 ARG A C 1
ATOM 1710 O O . ARG A 1 219 ? -11.674 6.209 22.029 1.00 97.62 219 ARG A O 1
ATOM 1717 N N . VAL A 1 220 ? -13.476 6.386 20.701 1.00 97.75 220 VAL A N 1
ATOM 1718 C CA . VAL A 1 220 ? -12.883 5.761 19.519 1.00 97.75 220 VAL A CA 1
ATOM 1719 C C . VAL A 1 220 ? -12.444 6.837 18.532 1.00 97.75 220 VAL A C 1
ATOM 1721 O O . VAL A 1 220 ? -13.254 7.571 17.968 1.00 97.75 220 VAL A O 1
ATOM 1724 N N . TYR A 1 221 ? -11.136 6.931 18.305 1.00 98.06 221 TYR A N 1
ATOM 1725 C CA . TYR A 1 221 ? -10.566 7.738 17.233 1.00 98.06 221 TYR A CA 1
ATOM 1726 C C . TYR A 1 221 ? -10.343 6.849 16.018 1.00 98.06 221 TYR A C 1
ATOM 1728 O O . TYR A 1 221 ? -9.321 6.165 15.927 1.00 98.06 221 TYR A O 1
ATOM 1736 N N . MET A 1 222 ? -11.300 6.882 15.092 1.00 96.44 222 MET A N 1
ATOM 1737 C CA . MET A 1 222 ? -11.280 6.044 13.901 1.00 96.44 222 MET A CA 1
ATOM 1738 C C . MET A 1 222 ? -10.746 6.783 12.666 1.00 96.44 222 MET A C 1
ATOM 1740 O O . MET A 1 222 ? -10.907 8.004 12.511 1.00 96.44 222 MET A O 1
ATOM 1744 N N . TYR A 1 223 ? -10.048 6.041 11.807 1.00 96.50 223 TYR A N 1
ATOM 1745 C CA . TYR A 1 223 ? -9.407 6.544 10.595 1.00 96.50 223 TYR A CA 1
ATOM 1746 C C . TYR A 1 223 ? -9.465 5.502 9.476 1.00 96.50 223 TYR A C 1
ATOM 1748 O O . TYR A 1 223 ? -9.352 4.304 9.723 1.00 96.50 223 TYR A O 1
ATOM 1756 N N . ASN A 1 224 ? -9.520 5.963 8.229 1.00 94.06 224 ASN A N 1
ATOM 1757 C CA . ASN A 1 224 ? -9.249 5.105 7.078 1.00 94.06 224 ASN A CA 1
ATOM 1758 C C . ASN A 1 224 ? -7.777 4.661 7.111 1.00 94.06 224 ASN A C 1
ATOM 1760 O O . ASN A 1 224 ? -6.874 5.506 7.069 1.00 94.06 224 ASN A O 1
ATOM 1764 N N . ALA A 1 225 ? -7.531 3.353 7.171 1.00 92.81 225 ALA A N 1
ATOM 1765 C CA . ALA A 1 225 ? -6.209 2.773 6.990 1.00 92.81 225 ALA A CA 1
ATOM 1766 C C . ALA A 1 225 ? -6.012 2.505 5.497 1.00 92.81 225 ALA A C 1
ATOM 1768 O O . ALA A 1 225 ? -6.681 1.663 4.915 1.00 92.81 225 ALA A O 1
ATOM 1769 N N . THR A 1 226 ? -5.098 3.241 4.865 1.00 87.06 226 THR A N 1
ATOM 1770 C CA . THR A 1 226 ? -4.933 3.219 3.400 1.00 87.06 226 THR A CA 1
ATOM 1771 C C . THR A 1 226 ? -3.538 2.768 2.993 1.00 87.06 226 THR A C 1
ATOM 1773 O O . THR A 1 226 ? -2.570 2.996 3.726 1.00 87.06 226 THR A O 1
ATOM 1776 N N . ARG A 1 227 ? -3.421 2.167 1.802 1.00 77.69 227 ARG A N 1
ATOM 1777 C CA . ARG A 1 227 ? -2.147 1.887 1.123 1.00 77.69 227 ARG A CA 1
ATOM 1778 C C . ARG A 1 227 ? -1.889 2.962 0.056 1.00 77.69 227 ARG A C 1
ATOM 1780 O O . ARG A 1 227 ? -2.249 2.761 -1.101 1.00 77.69 227 ARG A O 1
ATOM 1787 N N . PRO A 1 228 ? -1.301 4.125 0.396 1.00 60.66 228 PRO A N 1
ATOM 1788 C CA . PRO A 1 228 ? -1.054 5.159 -0.601 1.00 60.66 228 PRO A CA 1
ATOM 1789 C C . PRO A 1 228 ? -0.098 4.641 -1.694 1.00 60.66 228 PRO A C 1
ATOM 1791 O O . PRO A 1 228 ? 0.993 4.152 -1.360 1.00 60.66 228 PRO A O 1
ATOM 1794 N N . PRO A 1 229 ? -0.453 4.779 -2.986 1.00 45.00 229 PRO A N 1
ATOM 1795 C CA . PRO A 1 229 ? 0.434 4.427 -4.088 1.00 45.00 229 PRO A CA 1
ATOM 1796 C C . PRO A 1 229 ? 1.772 5.173 -3.967 1.00 45.00 229 PRO A C 1
ATOM 1798 O O . PRO A 1 229 ? 1.812 6.380 -3.747 1.00 45.00 229 PRO A O 1
ATOM 1801 N N . GLY A 1 230 ? 2.895 4.458 -4.083 1.00 43.94 230 GLY A N 1
ATOM 1802 C CA . GLY A 1 230 ? 4.235 5.066 -4.136 1.00 43.94 230 GLY A CA 1
ATOM 1803 C C . GLY A 1 230 ? 4.921 5.365 -2.792 1.00 43.94 230 GLY A C 1
ATOM 1804 O O . GLY A 1 230 ? 6.082 5.783 -2.786 1.00 43.94 230 GLY A O 1
ATOM 1805 N N . GLY A 1 231 ? 4.287 5.101 -1.645 1.00 40.31 231 GLY A N 1
ATOM 1806 C CA . GLY A 1 231 ? 4.954 5.192 -0.344 1.00 40.31 231 GLY A CA 1
ATOM 1807 C C . GLY A 1 231 ? 5.951 4.045 -0.137 1.00 40.31 231 GLY A C 1
ATOM 1808 O O . GLY A 1 231 ? 5.555 2.887 -0.085 1.00 40.31 231 GLY A O 1
ATOM 1809 N N . ARG A 1 232 ? 7.251 4.328 0.030 1.00 45.59 232 ARG A N 1
ATOM 1810 C CA . ARG A 1 232 ? 8.163 3.344 0.645 1.00 45.59 232 ARG A CA 1
ATOM 1811 C C . ARG A 1 232 ? 7.902 3.305 2.160 1.00 45.59 232 ARG A C 1
ATOM 1813 O O . ARG A 1 232 ? 7.758 4.380 2.748 1.00 45.59 232 ARG A O 1
ATOM 1820 N N . PRO A 1 233 ? 7.895 2.123 2.798 1.00 49.34 233 PRO A N 1
ATOM 1821 C CA . PRO A 1 233 ? 8.024 0.781 2.221 1.00 49.34 233 PRO A CA 1
ATOM 1822 C C . PRO A 1 233 ? 6.741 0.330 1.504 1.00 49.34 233 PRO A C 1
ATOM 1824 O O . PRO A 1 233 ? 5.643 0.574 1.992 1.00 49.34 233 PRO A O 1
ATOM 1827 N N . ALA A 1 234 ? 6.892 -0.352 0.365 1.00 55.12 234 ALA A N 1
ATOM 1828 C CA . ALA A 1 234 ? 5.780 -1.063 -0.262 1.00 55.12 234 ALA A CA 1
ATOM 1829 C C . ALA A 1 234 ? 5.313 -2.171 0.695 1.00 55.12 234 ALA A C 1
ATOM 1831 O O . ALA A 1 234 ? 6.154 -2.933 1.174 1.00 55.12 234 ALA A O 1
ATOM 1832 N N . GLY A 1 235 ? 4.011 -2.235 0.982 1.00 73.62 235 GLY A N 1
ATOM 1833 C CA . GLY A 1 235 ? 3.434 -3.230 1.890 1.00 73.62 235 GLY A CA 1
ATOM 1834 C C . GLY A 1 235 ? 3.060 -2.719 3.285 1.00 73.62 235 GLY A C 1
ATOM 1835 O O . GLY A 1 235 ? 3.019 -3.515 4.217 1.00 73.62 235 GLY A O 1
ATOM 1836 N N . GLU A 1 236 ? 2.730 -1.439 3.468 1.00 84.69 236 GLU A N 1
ATOM 1837 C CA . GLU A 1 236 ? 2.179 -0.930 4.736 1.00 84.69 236 GLU A CA 1
ATOM 1838 C C . GLU A 1 236 ? 0.865 -0.166 4.521 1.00 84.69 236 GLU A C 1
ATOM 1840 O O . GLU A 1 236 ? 0.729 0.578 3.548 1.00 84.69 236 GLU A O 1
ATOM 1845 N N . TYR A 1 237 ? -0.060 -0.295 5.474 1.00 90.06 237 TYR A N 1
ATOM 1846 C CA . TYR A 1 237 ? -1.197 0.613 5.629 1.00 90.06 237 TYR A CA 1
ATOM 1847 C C . TYR A 1 237 ? -0.835 1.747 6.569 1.00 90.06 237 TYR A C 1
ATOM 1849 O O . TYR A 1 237 ? -0.044 1.571 7.502 1.00 90.06 237 TYR A O 1
ATOM 1857 N N . LYS A 1 238 ? -1.450 2.908 6.344 1.00 90.94 238 LYS A N 1
ATOM 1858 C CA . LYS A 1 238 ? -1.214 4.117 7.129 1.00 90.94 238 LYS A CA 1
ATOM 1859 C C . LYS A 1 238 ? -2.517 4.810 7.500 1.00 90.94 238 LYS A C 1
ATOM 1861 O O . LYS A 1 238 ? -3.417 4.928 6.669 1.00 90.94 238 LYS A O 1
ATOM 1866 N N . ILE A 1 239 ? -2.551 5.335 8.721 1.00 94.31 239 ILE A N 1
ATOM 1867 C CA . ILE A 1 239 ? -3.520 6.335 9.181 1.00 94.31 239 ILE A CA 1
ATOM 1868 C C . ILE A 1 239 ? -2.800 7.670 9.427 1.00 94.31 239 ILE A C 1
ATOM 1870 O O . ILE A 1 239 ? -1.594 7.698 9.700 1.00 94.31 239 ILE A O 1
ATOM 1874 N N . GLN A 1 240 ? -3.543 8.775 9.342 1.00 92.06 240 GLN A N 1
ATOM 1875 C CA . GLN A 1 240 ? -3.057 10.121 9.660 1.00 92.06 240 GLN A CA 1
ATOM 1876 C C . GLN A 1 240 ? -3.756 10.634 10.911 1.00 92.06 240 GLN A C 1
ATOM 1878 O O . GLN A 1 240 ? -4.959 10.882 10.875 1.00 92.06 240 GLN A O 1
ATOM 1883 N N . LEU A 1 241 ? -3.016 10.818 12.004 1.00 94.19 241 LEU A N 1
ATOM 1884 C CA . LEU A 1 241 ? -3.585 11.354 13.236 1.00 94.19 241 LEU A CA 1
ATOM 1885 C C . LEU A 1 241 ? -3.881 12.844 13.073 1.00 94.19 241 LEU A C 1
ATOM 1887 O O . LEU A 1 241 ? -2.967 13.659 12.916 1.00 94.19 241 LEU A O 1
ATOM 1891 N N . ILE A 1 242 ? -5.170 13.160 13.125 1.00 91.81 242 ILE A N 1
ATOM 1892 C CA . ILE A 1 242 ? -5.742 14.502 13.159 1.00 91.81 242 ILE A CA 1
ATOM 1893 C C . ILE A 1 242 ? -6.933 14.396 14.113 1.00 91.81 242 ILE A C 1
ATOM 1895 O O . ILE A 1 242 ? -7.919 13.712 13.814 1.00 91.81 242 ILE A O 1
ATOM 1899 N N . VAL A 1 243 ? -6.785 14.983 15.299 1.00 93.00 243 VAL A N 1
ATOM 1900 C CA . VAL A 1 243 ? -7.834 15.022 16.331 1.00 93.00 243 VAL A CA 1
ATOM 1901 C C . VAL A 1 243 ? -8.714 16.267 16.142 1.00 93.00 243 VAL A C 1
ATOM 1903 O O . VAL A 1 243 ? -8.325 17.163 15.389 1.00 93.00 243 VAL A O 1
ATOM 1906 N N . PRO A 1 244 ? -9.906 16.340 16.762 1.00 91.19 244 PRO A N 1
ATOM 1907 C CA . PRO A 1 244 ? -10.755 17.527 16.670 1.00 91.19 244 PRO A CA 1
ATOM 1908 C C . PRO A 1 244 ? -10.001 18.797 17.067 1.00 91.19 244 PRO A C 1
ATOM 1910 O O . PRO A 1 244 ? -9.215 18.776 18.013 1.00 91.19 244 PRO A O 1
ATOM 1913 N N . ASN A 1 245 ? -10.235 19.885 16.331 1.00 87.31 245 ASN A N 1
ATOM 1914 C CA . ASN A 1 245 ? -9.582 21.186 16.526 1.00 87.31 245 ASN A CA 1
ATOM 1915 C C . ASN A 1 245 ? -8.041 21.160 16.414 1.00 87.31 245 ASN A C 1
ATOM 1917 O O . ASN A 1 245 ? -7.371 22.044 16.937 1.00 87.31 245 ASN A O 1
ATOM 1921 N N . HIS A 1 246 ? -7.457 20.153 15.749 1.00 89.38 246 HIS A N 1
ATOM 1922 C CA . HIS A 1 246 ? -6.010 20.069 15.533 1.00 89.38 246 HIS A CA 1
ATOM 1923 C C . HIS A 1 246 ? -5.614 20.789 14.247 1.00 89.38 246 HIS A C 1
ATOM 1925 O O . HIS A 1 246 ? -5.882 20.288 13.159 1.00 89.38 246 HIS A O 1
ATOM 1931 N N . GLU A 1 247 ? -4.935 21.930 14.351 1.00 88.31 247 GLU A N 1
ATOM 1932 C CA . GLU A 1 247 ? -4.512 22.704 13.178 1.00 88.31 247 GLU A CA 1
ATOM 1933 C C . GLU A 1 247 ? -3.057 22.436 12.764 1.00 88.31 247 GLU A C 1
ATOM 1935 O O . GLU A 1 247 ? -2.226 21.907 13.515 1.00 88.31 247 GLU A O 1
ATOM 1940 N N . ARG A 1 248 ? -2.711 22.830 11.533 1.00 86.81 248 ARG A N 1
ATOM 1941 C CA . ARG A 1 248 ? -1.355 22.673 10.998 1.00 86.81 248 ARG A CA 1
ATOM 1942 C C . ARG A 1 248 ? -0.350 23.479 11.826 1.00 86.81 248 ARG A C 1
ATOM 1944 O O . ARG A 1 248 ? -0.518 24.671 12.037 1.00 86.81 248 ARG A O 1
ATOM 1951 N N . GLY A 1 249 ? 0.734 22.826 12.243 1.00 83.00 249 GLY A N 1
ATOM 1952 C CA . GLY A 1 249 ? 1.768 23.425 13.097 1.00 83.00 249 GLY A CA 1
ATOM 1953 C C . GLY A 1 249 ? 1.515 23.246 14.597 1.00 83.00 249 GLY A C 1
ATOM 1954 O O . GLY A 1 249 ? 2.455 23.367 15.378 1.00 83.00 249 GLY A O 1
ATOM 1955 N N . GLN A 1 250 ? 0.300 22.862 14.997 1.00 90.19 250 GLN A N 1
ATOM 1956 C CA . GLN A 1 250 ? -0.016 22.554 16.387 1.00 90.19 250 GLN A CA 1
ATOM 1957 C C . GLN A 1 250 ? 0.358 21.115 16.759 1.00 90.19 250 GLN A C 1
ATOM 1959 O O . GLN A 1 250 ? 0.497 20.212 15.916 1.00 90.19 250 GLN A O 1
ATOM 1964 N N . ARG A 1 251 ? 0.499 20.897 18.066 1.00 91.12 251 ARG A N 1
ATOM 1965 C CA . ARG A 1 251 ? 0.677 19.577 18.666 1.00 91.12 251 ARG A CA 1
ATOM 1966 C C . ARG A 1 251 ? -0.660 19.052 19.167 1.00 91.12 251 ARG A C 1
ATOM 1968 O O . ARG A 1 251 ? -1.417 19.790 19.784 1.00 91.12 251 ARG A O 1
ATOM 1975 N N . GLY A 1 252 ? -0.934 17.784 18.889 1.00 90.50 252 GLY A N 1
ATOM 1976 C CA . GLY A 1 252 ? -2.165 17.099 19.262 1.00 90.50 252 GLY A CA 1
ATOM 1977 C C . GLY A 1 252 ? -1.928 16.034 20.326 1.00 90.50 252 GLY A C 1
ATOM 1978 O O . GLY A 1 252 ? -0.843 15.452 20.425 1.00 90.50 252 GLY A O 1
ATOM 1979 N N . ASN A 1 253 ? -2.974 15.771 21.102 1.00 93.69 253 ASN A N 1
ATOM 1980 C CA . ASN A 1 253 ? -3.072 14.658 22.037 1.00 93.69 253 ASN A CA 1
ATOM 1981 C C . ASN A 1 253 ? -4.474 14.051 21.930 1.00 93.69 253 ASN A C 1
ATOM 1983 O O . ASN A 1 253 ? -5.420 14.730 21.533 1.00 93.69 253 ASN A O 1
ATOM 1987 N N . PHE A 1 254 ? -4.607 12.775 22.279 1.00 95.25 254 PHE A N 1
ATOM 1988 C CA . PHE A 1 254 ? -5.928 12.184 22.470 1.00 95.25 254 PHE A CA 1
ATOM 1989 C C . PHE A 1 254 ? -6.543 12.679 23.780 1.00 95.25 254 PHE A C 1
ATOM 1991 O O . PHE A 1 254 ? -5.823 12.877 24.759 1.00 95.25 254 PHE A O 1
ATOM 1998 N N . ASP A 1 255 ? -7.863 12.847 23.798 1.00 93.94 255 ASP A N 1
ATOM 1999 C CA . ASP A 1 255 ? -8.592 13.231 25.001 1.00 93.94 255 ASP A CA 1
ATOM 2000 C C . ASP A 1 255 ? -8.801 12.013 25.914 1.00 93.94 255 ASP A C 1
ATOM 2002 O O . ASP A 1 255 ? -9.559 11.095 25.587 1.00 93.94 255 ASP A O 1
ATOM 2006 N N . LEU A 1 256 ? -8.115 12.029 27.059 1.00 89.75 256 LEU A N 1
ATOM 2007 C CA . LEU A 1 256 ? -8.123 10.981 28.083 1.00 89.75 256 LEU A CA 1
ATOM 2008 C C . LEU A 1 256 ? -9.111 11.263 29.237 1.00 89.75 256 LEU A C 1
ATOM 2010 O O . LEU A 1 256 ? -9.053 10.577 30.258 1.00 89.75 256 LEU A O 1
ATOM 2014 N N . ALA A 1 257 ? -9.962 12.288 29.125 1.00 89.00 257 ALA A N 1
ATOM 2015 C CA . ALA A 1 257 ? -10.902 12.680 30.173 1.00 89.00 257 ALA A CA 1
ATOM 2016 C C . ALA A 1 257 ? -12.056 11.672 30.383 1.00 89.00 257 ALA A C 1
ATOM 2018 O O . ALA A 1 257 ? -12.200 10.664 29.686 1.00 89.00 257 ALA A O 1
ATOM 2019 N N . ASP A 1 258 ? -12.892 11.957 31.385 1.00 88.75 258 ASP A N 1
ATOM 2020 C CA . ASP A 1 258 ? -14.182 11.299 31.654 1.00 88.75 258 ASP A CA 1
ATOM 2021 C C . ASP A 1 258 ? -14.132 9.795 31.961 1.00 88.75 258 ASP A C 1
ATOM 2023 O O . ASP A 1 258 ? -15.155 9.106 31.896 1.00 88.75 258 ASP A O 1
ATOM 2027 N N . GLY A 1 259 ? -12.951 9.269 32.303 1.00 88.00 259 GLY A N 1
ATOM 2028 C CA . GLY A 1 259 ? -12.764 7.855 32.636 1.00 88.00 259 GLY A CA 1
ATOM 2029 C C . GLY A 1 259 ? -13.039 6.911 31.462 1.00 88.00 259 GLY A C 1
ATOM 2030 O O . GLY A 1 259 ? -13.394 5.752 31.676 1.00 88.00 259 GLY A O 1
ATOM 2031 N N . ARG A 1 260 ? -12.923 7.399 30.221 1.00 93.88 260 ARG A N 1
ATOM 2032 C CA . ARG A 1 260 ? -13.121 6.596 29.010 1.00 93.88 260 ARG A CA 1
ATOM 2033 C C . ARG A 1 260 ? -11.811 5.951 28.569 1.00 93.88 260 ARG A C 1
ATOM 2035 O O . ARG A 1 260 ? -10.764 6.594 28.536 1.00 93.88 260 ARG A O 1
ATOM 2042 N N . ILE A 1 261 ? -11.875 4.690 28.151 1.00 95.06 261 ILE A N 1
ATOM 2043 C CA . ILE A 1 261 ? -10.748 4.048 27.473 1.00 95.06 261 ILE A CA 1
ATOM 2044 C C . ILE A 1 261 ? -10.660 4.580 26.043 1.00 95.06 261 ILE A C 1
ATOM 2046 O O . ILE A 1 261 ? -11.616 4.487 25.272 1.00 95.06 261 ILE A O 1
ATOM 2050 N N . VAL A 1 262 ? -9.502 5.127 25.675 1.00 97.00 262 VAL A N 1
ATOM 2051 C CA . VAL A 1 262 ? -9.268 5.623 24.317 1.00 97.00 262 VAL A CA 1
ATOM 2052 C C . VAL A 1 262 ? -8.811 4.491 23.406 1.00 97.00 262 VAL A C 1
ATOM 2054 O O . VAL A 1 262 ? -7.781 3.859 23.650 1.00 97.00 262 VAL A O 1
ATOM 2057 N N . LEU A 1 263 ? -9.553 4.280 22.321 1.00 97.88 263 LEU A N 1
ATOM 2058 C CA . LEU A 1 263 ? -9.222 3.334 21.262 1.00 97.88 263 LEU A CA 1
ATOM 2059 C C . LEU A 1 263 ? -8.751 4.100 20.022 1.00 97.88 263 LEU A C 1
ATOM 2061 O O . LEU A 1 263 ? -9.460 4.965 19.507 1.00 97.88 263 LEU A O 1
ATOM 2065 N N . LEU A 1 264 ? -7.550 3.777 19.539 1.00 98.25 264 LEU A N 1
ATOM 2066 C CA . LEU A 1 264 ? -7.029 4.271 18.266 1.00 98.25 264 LEU A CA 1
ATOM 2067 C C . LEU A 1 264 ? -7.223 3.190 17.207 1.00 98.25 264 LEU A C 1
ATOM 2069 O O . LEU A 1 264 ? -6.535 2.168 17.243 1.00 98.25 264 LEU A O 1
ATOM 2073 N N . VAL A 1 265 ? -8.148 3.434 16.279 1.00 98.50 265 VAL A N 1
ATOM 2074 C CA . VAL A 1 265 ? -8.617 2.426 15.326 1.00 98.50 265 VAL A CA 1
ATOM 2075 C C . VAL A 1 265 ? -8.391 2.896 13.894 1.00 98.50 265 VAL A C 1
ATOM 2077 O O . VAL A 1 265 ? -8.701 4.028 13.526 1.00 98.50 265 VAL A O 1
ATOM 2080 N N . GLY A 1 266 ? -7.842 2.016 13.071 1.00 98.06 266 GLY A N 1
ATOM 2081 C CA . GLY A 1 266 ? -7.822 2.144 11.621 1.00 98.06 266 GLY A CA 1
ATOM 2082 C C . GLY A 1 266 ? -8.685 1.063 10.999 1.00 98.06 266 GLY A C 1
ATOM 2083 O O . GLY A 1 266 ? -8.737 -0.042 11.528 1.00 98.06 266 GLY A O 1
ATOM 2084 N N . TYR A 1 267 ? -9.324 1.367 9.880 1.00 97.19 267 TYR A N 1
ATOM 2085 C CA . TYR A 1 267 ? -10.077 0.381 9.113 1.00 97.19 267 TYR A CA 1
ATOM 2086 C C . TYR A 1 267 ? -9.524 0.286 7.696 1.00 97.19 267 TYR A C 1
ATOM 2088 O O . TYR A 1 267 ? -9.458 1.291 6.984 1.00 97.19 267 TYR A O 1
ATOM 2096 N N . ALA A 1 268 ? -9.055 -0.904 7.334 1.00 92.81 268 ALA A N 1
ATOM 2097 C CA . ALA A 1 268 ? -8.612 -1.247 5.992 1.00 92.81 268 ALA A CA 1
ATOM 2098 C C . ALA A 1 268 ? -9.815 -1.820 5.237 1.00 92.81 268 ALA A C 1
ATOM 2100 O O . ALA A 1 268 ? -10.073 -3.020 5.316 1.00 92.81 268 ALA A O 1
ATOM 2101 N N . ALA A 1 269 ? -10.561 -0.939 4.562 1.00 85.69 269 ALA A N 1
ATOM 2102 C CA . ALA A 1 269 ? -11.824 -1.282 3.905 1.00 85.69 269 ALA A CA 1
ATOM 2103 C C . ALA A 1 269 ? -11.666 -2.431 2.897 1.00 85.69 269 ALA A C 1
ATOM 2105 O O . ALA A 1 269 ? -12.431 -3.388 2.950 1.00 85.69 269 ALA A O 1
ATOM 2106 N N . ASP A 1 270 ? -10.603 -2.401 2.087 1.00 79.12 270 ASP A N 1
ATOM 2107 C CA . ASP A 1 270 ? -10.326 -3.418 1.058 1.00 79.12 270 ASP A CA 1
ATOM 2108 C C . ASP A 1 270 ? -10.162 -4.845 1.606 1.00 79.12 270 ASP A C 1
ATOM 2110 O O . ASP A 1 270 ? -10.299 -5.821 0.865 1.00 79.12 270 ASP A O 1
ATOM 2114 N N . ASP A 1 271 ? -9.838 -4.978 2.894 1.00 84.81 271 ASP A N 1
ATOM 2115 C CA . ASP A 1 271 ? -9.619 -6.261 3.562 1.00 84.81 271 ASP A CA 1
ATOM 2116 C C . ASP A 1 271 ? -10.671 -6.545 4.640 1.00 84.81 271 ASP A C 1
ATOM 2118 O O . ASP A 1 271 ? -10.623 -7.613 5.248 1.00 84.81 271 ASP A O 1
ATOM 2122 N N . ALA A 1 272 ? -11.588 -5.605 4.900 1.00 87.94 272 ALA A N 1
ATOM 2123 C CA . ALA A 1 272 ? -12.526 -5.628 6.023 1.00 87.94 272 ALA A CA 1
ATOM 2124 C C . ALA A 1 272 ? -11.841 -5.898 7.384 1.00 87.94 272 ALA A C 1
ATOM 2126 O O . ALA A 1 272 ? -12.327 -6.667 8.219 1.00 87.94 272 ALA A O 1
ATOM 2127 N N . VAL A 1 273 ? -10.678 -5.272 7.607 1.00 95.69 273 VAL A N 1
ATOM 2128 C CA . VAL A 1 273 ? -9.852 -5.471 8.810 1.00 95.69 273 VAL A CA 1
ATOM 2129 C C . VAL A 1 273 ? -9.743 -4.188 9.631 1.00 95.69 273 VAL A C 1
ATOM 2131 O O . VAL A 1 273 ? -9.340 -3.129 9.144 1.00 95.69 273 VAL A O 1
ATOM 2134 N N . PHE A 1 274 ? -10.018 -4.314 10.926 1.00 98.38 274 PHE A N 1
ATOM 2135 C CA . PHE A 1 274 ? -9.760 -3.303 11.942 1.00 98.38 274 PHE A CA 1
ATOM 2136 C C . PHE A 1 274 ? -8.328 -3.417 12.459 1.00 98.38 274 PHE A C 1
ATOM 2138 O O . PHE A 1 274 ? -7.786 -4.508 12.606 1.00 98.38 274 PHE A O 1
ATOM 2145 N N . VAL A 1 275 ? -7.713 -2.284 12.783 1.00 98.56 275 VAL A N 1
ATOM 2146 C CA . VAL A 1 275 ? -6.346 -2.200 13.301 1.00 98.56 275 VAL A CA 1
ATOM 2147 C C . VAL A 1 275 ? -6.326 -1.309 14.529 1.00 98.56 275 VAL A C 1
ATOM 2149 O O . VAL A 1 275 ? -6.709 -0.145 14.466 1.00 98.56 275 VAL A O 1
ATOM 2152 N N . LEU A 1 276 ? -5.847 -1.846 15.643 1.00 98.62 276 LEU A N 1
ATOM 2153 C CA . LEU A 1 276 ? -5.819 -1.208 16.944 1.00 98.62 276 LEU A CA 1
ATOM 2154 C C . LEU A 1 276 ? -4.373 -0.945 17.371 1.00 98.62 276 LEU A C 1
ATOM 2156 O O . LEU A 1 276 ? -3.595 -1.860 17.671 1.00 98.62 276 LEU A O 1
ATOM 2160 N N . TRP A 1 277 ? -4.027 0.336 17.450 1.00 97.88 277 TRP A N 1
ATOM 2161 C CA . TRP A 1 277 ? -2.762 0.806 18.016 1.00 97.88 277 TRP A CA 1
ATOM 2162 C C . TRP A 1 277 ? -2.942 1.227 19.476 1.00 97.88 277 TRP A C 1
ATOM 2164 O O . TRP A 1 277 ? -4.054 1.488 19.937 1.00 97.88 277 TRP A O 1
ATOM 2174 N N . ASP A 1 278 ? -1.840 1.323 20.220 1.00 95.19 278 ASP A N 1
ATOM 2175 C CA . ASP A 1 278 ? -1.876 1.846 21.585 1.00 95.19 278 ASP A CA 1
ATOM 2176 C C . ASP A 1 278 ? -1.945 3.377 21.554 1.00 95.19 278 ASP A C 1
ATOM 2178 O O . ASP A 1 278 ? -0.934 4.046 21.344 1.00 95.19 278 ASP A O 1
ATOM 2182 N N . ALA A 1 279 ? -3.131 3.947 21.780 1.00 94.25 279 ALA A N 1
ATOM 2183 C CA . ALA A 1 279 ? -3.325 5.398 21.795 1.00 94.25 279 ALA A CA 1
ATOM 2184 C C . ALA A 1 279 ? -2.365 6.110 22.770 1.00 94.25 279 ALA A C 1
ATOM 2186 O O . ALA A 1 279 ? -1.830 7.174 22.461 1.00 94.25 279 ALA A O 1
ATOM 2187 N N . GLY A 1 280 ? -2.076 5.496 23.922 1.00 90.50 280 GLY A N 1
ATOM 2188 C CA . GLY A 1 280 ? -1.211 6.070 24.949 1.00 90.50 280 GLY A CA 1
ATOM 2189 C C . GLY A 1 280 ? 0.279 6.080 24.592 1.00 90.50 280 GLY A C 1
ATOM 2190 O O . GLY A 1 280 ? 1.047 6.774 25.266 1.00 90.50 280 GLY A O 1
ATOM 2191 N N . ALA A 1 281 ? 0.692 5.359 23.543 1.00 90.31 281 ALA A N 1
ATOM 2192 C CA . ALA A 1 281 ? 2.048 5.412 22.997 1.00 90.31 281 ALA A CA 1
ATOM 2193 C C . ALA A 1 281 ? 2.294 6.652 22.109 1.00 90.31 281 ALA A C 1
ATOM 2195 O O . ALA A 1 281 ? 3.446 6.973 21.798 1.00 90.31 281 ALA A O 1
ATOM 2196 N N . TYR A 1 282 ? 1.238 7.384 21.735 1.00 90.56 282 TYR A N 1
ATOM 2197 C CA . TYR A 1 282 ? 1.312 8.598 20.922 1.00 90.56 282 TYR A CA 1
ATOM 2198 C C . TYR A 1 282 ? 0.913 9.811 21.762 1.00 90.56 282 TYR A C 1
ATOM 2200 O O . TYR A 1 282 ? -0.262 10.106 21.957 1.00 90.56 282 TYR A O 1
ATOM 2208 N N . ARG A 1 283 ? 1.918 10.542 22.242 1.00 88.31 283 ARG A N 1
ATOM 2209 C CA . ARG A 1 283 ? 1.753 11.826 22.933 1.00 88.31 283 ARG A CA 1
ATOM 2210 C C . ARG A 1 283 ? 2.429 12.918 22.139 1.00 88.31 283 ARG A C 1
ATOM 2212 O O . ARG A 1 283 ? 3.406 12.624 21.444 1.00 88.31 283 ARG A O 1
ATOM 2219 N N . ASP A 1 284 ? 1.917 14.136 22.285 1.00 90.00 284 ASP A N 1
ATOM 2220 C CA . ASP A 1 284 ? 2.487 15.338 21.692 1.00 90.00 284 ASP A CA 1
ATOM 2221 C C . ASP A 1 284 ? 2.831 15.082 20.215 1.00 90.00 284 ASP A C 1
ATOM 2223 O O . ASP A 1 284 ? 3.990 14.983 19.829 1.00 90.00 284 ASP A O 1
ATOM 2227 N N . PHE A 1 285 ? 1.833 14.803 19.377 1.00 91.44 285 PHE A N 1
ATOM 2228 C CA . PHE A 1 285 ? 2.075 14.473 17.972 1.00 91.44 285 PHE A CA 1
ATOM 2229 C C . PHE A 1 285 ? 1.856 15.674 17.055 1.00 91.44 285 PHE A C 1
ATOM 2231 O O . PHE A 1 285 ? 0.983 16.503 17.277 1.00 91.44 285 PHE A O 1
ATOM 2238 N N . ALA A 1 286 ? 2.655 15.766 15.989 1.00 90.38 286 ALA A N 1
ATOM 2239 C CA . ALA A 1 286 ? 2.453 16.773 14.951 1.00 90.38 286 ALA A CA 1
ATOM 2240 C C . ALA A 1 286 ? 1.116 16.556 14.224 1.00 90.38 286 ALA A C 1
ATOM 2242 O O . ALA A 1 286 ? 0.637 15.424 14.134 1.00 90.38 286 ALA A O 1
ATOM 2243 N N . TYR A 1 287 ? 0.565 17.634 13.665 1.00 89.31 287 TYR A N 1
ATOM 2244 C CA . TYR A 1 287 ? -0.556 17.570 12.726 1.00 89.31 287 TYR A CA 1
ATOM 2245 C C . TYR A 1 287 ? -0.298 16.560 11.602 1.00 89.31 287 TYR A C 1
ATOM 2247 O O . TYR A 1 287 ? 0.784 16.554 11.009 1.00 89.31 287 TYR A O 1
ATOM 2255 N N . SER A 1 288 ? -1.298 15.725 11.300 1.00 88.56 288 SER A N 1
ATOM 2256 C CA . SER A 1 288 ? -1.219 14.657 10.297 1.00 88.56 288 SER A CA 1
ATOM 2257 C C . SER A 1 288 ? -0.041 13.706 10.541 1.00 88.56 288 SER A C 1
ATOM 2259 O O . SER A 1 288 ? 0.770 13.432 9.652 1.00 88.56 288 SER A O 1
ATOM 2261 N N . ARG A 1 289 ? 0.094 13.205 11.773 1.00 90.81 289 ARG A N 1
ATOM 2262 C CA . ARG A 1 289 ? 1.132 12.218 12.095 1.00 90.81 289 ARG A CA 1
ATOM 2263 C C . ARG A 1 289 ? 0.807 10.866 11.462 1.00 90.81 289 ARG A C 1
ATOM 2265 O O . ARG A 1 289 ? -0.229 10.276 11.748 1.00 90.81 289 ARG A O 1
ATOM 2272 N N . ASN A 1 290 ? 1.768 10.325 10.720 1.00 90.56 290 ASN A N 1
ATOM 2273 C CA . ASN A 1 290 ? 1.707 8.968 10.185 1.00 90.56 290 ASN A CA 1
ATOM 2274 C C . ASN A 1 290 ? 1.788 7.906 11.293 1.00 90.56 290 ASN A C 1
ATOM 2276 O O . ASN A 1 290 ? 2.716 7.914 12.111 1.00 90.56 290 ASN A O 1
ATOM 2280 N N . VAL A 1 291 ? 0.876 6.939 11.247 1.00 92.75 291 VAL A N 1
ATOM 2281 C CA . VAL A 1 291 ? 0.934 5.690 12.018 1.00 92.75 291 VAL A CA 1
ATOM 2282 C C . VAL A 1 291 ? 0.705 4.531 11.056 1.00 92.75 291 VAL A C 1
ATOM 2284 O O . VAL A 1 291 ? -0.151 4.633 10.183 1.00 92.75 291 VAL A O 1
ATOM 2287 N N . GLN A 1 292 ? 1.502 3.465 11.166 1.00 92.62 292 GLN A N 1
ATOM 2288 C CA . GLN A 1 292 ? 1.565 2.417 10.146 1.00 92.62 292 GLN A CA 1
ATOM 2289 C C . GLN A 1 292 ? 1.417 1.010 10.723 1.00 92.62 292 GLN A C 1
ATOM 2291 O O . GLN A 1 292 ? 1.808 0.743 11.862 1.00 92.62 292 GLN A O 1
ATOM 2296 N N . VAL A 1 293 ? 0.905 0.108 9.895 1.00 94.69 293 VAL A N 1
ATOM 2297 C CA . VAL A 1 293 ? 0.834 -1.337 10.128 1.00 94.69 293 VAL A CA 1
ATOM 2298 C C . VAL A 1 293 ? 1.289 -2.047 8.856 1.00 94.69 293 VAL A C 1
ATOM 2300 O O . VAL A 1 293 ? 1.069 -1.573 7.743 1.00 94.69 293 VAL A O 1
ATOM 2303 N N . LYS A 1 294 ? 1.980 -3.166 9.022 1.00 92.81 294 LYS A N 1
ATOM 2304 C CA . LYS A 1 294 ? 2.470 -3.996 7.928 1.00 92.81 294 LYS A CA 1
ATOM 2305 C C . LYS A 1 294 ? 1.329 -4.770 7.273 1.00 92.81 294 LYS A C 1
ATOM 2307 O O . LYS A 1 294 ? 0.405 -5.208 7.954 1.00 92.81 294 LYS A O 1
ATOM 2312 N N . SER A 1 295 ? 1.415 -4.981 5.962 1.00 90.25 295 SER A N 1
ATOM 2313 C CA . SER A 1 295 ? 0.412 -5.758 5.222 1.00 90.25 295 SER A CA 1
ATOM 2314 C C . SER A 1 295 ? 0.373 -7.204 5.693 1.00 90.25 295 SER A C 1
ATOM 2316 O O . SER A 1 295 ? -0.698 -7.791 5.733 1.00 90.25 295 SER A O 1
ATOM 2318 N N . GLU A 1 296 ? 1.504 -7.765 6.126 1.00 90.25 296 GLU A N 1
ATOM 2319 C CA . GLU A 1 296 ? 1.550 -9.116 6.687 1.00 90.25 296 GLU A CA 1
ATOM 2320 C C . GLU A 1 296 ? 0.644 -9.262 7.920 1.00 90.25 296 GLU A C 1
ATOM 2322 O O . GLU A 1 296 ? 0.048 -10.316 8.116 1.00 90.25 296 GLU A O 1
ATO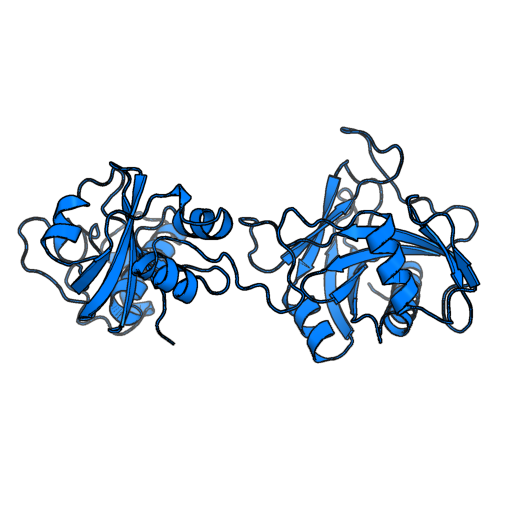M 2327 N N . THR A 1 297 ? 0.489 -8.204 8.720 1.00 96.12 297 THR A N 1
ATOM 2328 C CA . THR A 1 297 ? -0.391 -8.187 9.899 1.00 96.12 297 THR A CA 1
ATOM 2329 C C . THR A 1 297 ? -1.864 -8.198 9.500 1.00 96.12 297 THR A C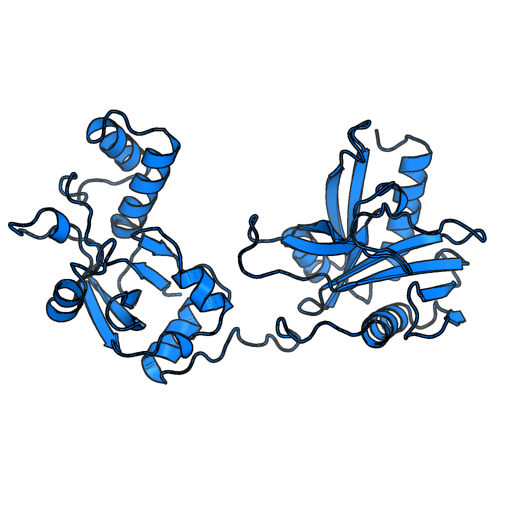 1
ATOM 2331 O O . THR A 1 297 ? -2.655 -8.921 10.099 1.00 96.12 297 THR A O 1
ATOM 2334 N N . ILE A 1 298 ? -2.221 -7.428 8.468 1.00 92.25 298 ILE A N 1
ATOM 2335 C CA . ILE A 1 298 ? -3.580 -7.391 7.908 1.00 92.25 298 ILE A CA 1
ATOM 2336 C C . ILE A 1 298 ? -3.935 -8.744 7.294 1.00 92.25 298 ILE A C 1
ATOM 2338 O O . ILE A 1 298 ? -4.978 -9.309 7.605 1.00 92.25 298 ILE A O 1
ATOM 2342 N N . LEU A 1 299 ? -3.026 -9.313 6.499 1.00 86.62 299 LEU A N 1
ATOM 2343 C CA . LEU A 1 299 ? -3.199 -10.635 5.900 1.00 86.62 299 LEU A CA 1
ATOM 2344 C C . LEU A 1 299 ? -3.304 -11.738 6.961 1.00 86.62 299 LEU A C 1
ATOM 2346 O O . LEU A 1 299 ? -4.085 -12.670 6.793 1.00 86.62 299 LEU A O 1
ATOM 2350 N N . ALA A 1 300 ? -2.549 -11.639 8.060 1.00 90.25 300 ALA A N 1
ATOM 2351 C CA . ALA A 1 300 ? -2.657 -12.578 9.172 1.00 90.25 300 ALA A CA 1
ATOM 2352 C C . ALA A 1 300 ? -4.030 -12.504 9.854 1.00 90.25 300 ALA A C 1
ATOM 2354 O O . ALA A 1 300 ? -4.618 -13.552 10.108 1.00 90.25 300 ALA A O 1
ATOM 2355 N N . ALA A 1 301 ? -4.552 -11.296 10.096 1.00 94.62 301 ALA A N 1
ATOM 2356 C CA . ALA A 1 301 ? -5.896 -11.104 10.639 1.00 94.62 301 ALA A CA 1
ATOM 2357 C C . ALA A 1 301 ? -6.967 -11.664 9.699 1.00 94.62 301 ALA A C 1
ATOM 2359 O O . ALA A 1 301 ? -7.803 -12.448 10.128 1.00 94.62 301 ALA A O 1
ATOM 2360 N N . TYR A 1 302 ? -6.881 -11.352 8.406 1.00 84.00 302 TYR A N 1
ATOM 2361 C CA . TYR A 1 302 ? -7.789 -11.893 7.396 1.00 84.00 302 TYR A CA 1
ATOM 2362 C C . TYR A 1 302 ? -7.781 -13.430 7.368 1.00 84.00 302 TYR A C 1
ATOM 2364 O O . TYR A 1 302 ? -8.826 -14.062 7.273 1.00 84.00 302 TYR A O 1
ATOM 2372 N N . ALA A 1 303 ? -6.602 -14.048 7.481 1.00 82.31 303 ALA A N 1
ATOM 2373 C CA . ALA A 1 303 ? -6.466 -15.500 7.404 1.00 82.31 303 ALA A CA 1
ATOM 2374 C C . ALA A 1 303 ? -6.825 -16.246 8.703 1.00 82.31 303 ALA A C 1
ATOM 2376 O O . ALA A 1 303 ? -7.092 -17.444 8.646 1.00 82.31 303 ALA A O 1
ATOM 2377 N N . ARG A 1 304 ? -6.741 -15.596 9.872 1.00 92.19 304 ARG A N 1
ATOM 2378 C CA . ARG A 1 304 ? -6.791 -16.267 11.190 1.00 92.19 304 ARG A CA 1
ATOM 2379 C C . ARG A 1 304 ? -7.728 -15.608 12.202 1.00 92.19 304 ARG A C 1
ATOM 2381 O O . ARG A 1 304 ? -7.707 -15.988 13.365 1.00 92.19 304 ARG A O 1
ATOM 2388 N N . GLY A 1 305 ? -8.468 -14.579 11.809 1.00 90.88 305 GLY A N 1
ATOM 2389 C CA . GLY A 1 305 ? -9.258 -13.745 12.714 1.00 90.88 305 GLY A CA 1
ATOM 2390 C C . GLY A 1 305 ? -8.449 -12.605 13.336 1.00 90.88 305 GLY A C 1
ATOM 2391 O O . GLY A 1 305 ? -8.880 -11.457 13.250 1.00 90.88 305 GLY A O 1
ATOM 2392 N N . ILE A 1 306 ? -7.258 -12.891 13.886 1.00 97.75 306 ILE A N 1
ATOM 2393 C CA . ILE A 1 306 ? -6.379 -11.911 14.556 1.00 97.75 306 ILE A CA 1
ATOM 2394 C C . ILE A 1 306 ? -4.937 -11.966 14.022 1.00 97.75 306 ILE A C 1
ATOM 2396 O O . ILE A 1 306 ? -4.339 -13.029 13.850 1.00 97.75 306 ILE A O 1
ATOM 2400 N N . GLY A 1 307 ? -4.349 -10.788 13.802 1.00 97.62 307 GLY A N 1
ATOM 2401 C CA . GLY A 1 307 ? -2.947 -10.585 13.442 1.00 97.62 307 GLY A CA 1
ATOM 2402 C C . GLY A 1 307 ? -2.248 -9.646 14.425 1.00 97.62 307 GLY A C 1
ATOM 2403 O O . GLY A 1 307 ? -2.820 -8.647 14.851 1.00 97.62 307 GLY A O 1
ATOM 2404 N N . LEU A 1 308 ? -0.993 -9.938 14.777 1.00 98.06 308 LEU A N 1
ATOM 2405 C CA . LEU A 1 308 ? -0.212 -9.144 15.732 1.00 98.06 308 LEU A CA 1
ATOM 2406 C C . LEU A 1 308 ? 1.075 -8.616 15.103 1.00 98.06 308 LEU A C 1
ATOM 2408 O O . LEU A 1 308 ? 1.728 -9.305 14.318 1.00 98.06 308 LEU A O 1
ATOM 2412 N N . GLN A 1 309 ? 1.474 -7.405 15.490 1.00 96.88 309 GLN A N 1
ATOM 2413 C CA . GLN A 1 309 ? 2.738 -6.814 15.064 1.00 96.88 309 GLN A CA 1
ATOM 2414 C C . GLN A 1 309 ? 3.429 -6.041 16.179 1.00 96.88 309 GLN A C 1
ATOM 2416 O O . GLN A 1 309 ? 2.956 -4.998 16.616 1.00 96.88 309 GLN A O 1
ATOM 2421 N N . GLU A 1 310 ? 4.642 -6.463 16.514 1.00 95.69 310 GLU A N 1
ATOM 2422 C CA . GLU A 1 310 ? 5.534 -5.698 17.380 1.00 95.69 310 GLU A CA 1
ATOM 2423 C C . GLU A 1 310 ? 6.142 -4.494 16.653 1.00 95.69 310 GLU A C 1
ATOM 2425 O O . GLU A 1 310 ? 6.675 -4.596 15.538 1.00 95.69 310 GLU A O 1
ATOM 2430 N N . ARG A 1 311 ? 6.106 -3.334 17.307 1.00 92.19 311 ARG A N 1
ATOM 2431 C CA . ARG A 1 311 ? 6.729 -2.093 16.843 1.00 92.19 311 ARG A CA 1
ATOM 2432 C C . ARG A 1 311 ? 7.527 -1.450 17.964 1.00 92.19 311 ARG A C 1
ATOM 2434 O O . ARG A 1 311 ? 7.174 -1.498 19.137 1.00 92.19 311 ARG A O 1
ATOM 2441 N N . ARG A 1 312 ? 8.618 -0.797 17.569 1.00 89.25 312 ARG A N 1
ATOM 2442 C CA . ARG A 1 312 ? 9.422 0.056 18.445 1.00 89.25 312 ARG A CA 1
ATOM 2443 C C . ARG A 1 312 ? 9.196 1.500 18.037 1.00 89.25 312 ARG A C 1
ATOM 2445 O O . ARG A 1 312 ? 9.496 1.884 16.907 1.00 89.25 312 ARG A O 1
ATOM 2452 N N . LEU A 1 313 ? 8.652 2.284 18.953 1.00 85.31 313 LEU A N 1
ATOM 2453 C CA . LEU A 1 313 ? 8.365 3.695 18.774 1.00 85.31 313 LEU A CA 1
ATOM 2454 C C . LEU A 1 313 ? 9.359 4.534 19.569 1.00 85.31 313 LEU A C 1
ATOM 2456 O O . LEU A 1 313 ? 9.834 4.131 20.629 1.00 85.31 313 LEU A O 1
ATOM 2460 N N . ARG A 1 314 ? 9.634 5.742 19.078 1.00 78.38 314 ARG A N 1
ATOM 2461 C CA . ARG A 1 314 ? 10.377 6.763 19.822 1.00 78.38 314 ARG A CA 1
ATOM 2462 C C . ARG A 1 314 ? 9.545 8.047 19.889 1.00 78.38 314 ARG A C 1
ATOM 2464 O O . ARG A 1 314 ? 9.693 8.914 19.025 1.00 78.38 314 ARG A O 1
ATOM 2471 N N . PRO A 1 315 ? 8.601 8.154 20.839 1.00 67.12 315 PRO A N 1
ATOM 2472 C CA . PRO A 1 315 ? 7.745 9.331 20.960 1.00 67.12 315 PRO A CA 1
ATOM 2473 C C . PRO A 1 315 ? 8.591 10.560 21.324 1.00 67.12 315 PRO A C 1
ATOM 2475 O O . PRO A 1 315 ? 9.335 10.518 22.298 1.00 67.12 315 PRO A O 1
ATOM 2478 N N . GLY A 1 316 ? 8.527 11.630 20.522 1.00 59.47 316 GLY A N 1
ATOM 2479 C CA . GLY A 1 316 ? 9.121 12.937 20.854 1.00 59.47 316 GLY A CA 1
ATOM 2480 C C . GLY A 1 316 ? 10.622 12.948 21.185 1.00 59.47 316 GLY A C 1
ATOM 2481 O O . GLY A 1 316 ? 11.065 13.829 21.906 1.00 59.47 316 GLY A O 1
ATOM 2482 N N . GLY A 1 317 ? 11.407 11.963 20.724 1.00 59.44 317 GLY A N 1
ATOM 2483 C CA . GLY A 1 317 ? 12.830 11.833 21.083 1.00 59.44 317 GLY A CA 1
ATOM 2484 C C . GLY A 1 317 ? 13.108 11.197 22.457 1.00 59.44 317 GLY A C 1
ATOM 2485 O O . GLY A 1 317 ? 14.273 10.994 22.797 1.00 59.44 317 GLY A O 1
ATOM 2486 N N . GLY A 1 318 ? 12.066 10.820 23.205 1.00 66.62 318 GLY A N 1
ATOM 2487 C CA . GLY A 1 318 ? 12.156 10.182 24.520 1.00 66.62 318 GLY A CA 1
ATOM 2488 C C . GLY A 1 318 ? 12.586 8.708 24.493 1.00 66.62 318 GLY A C 1
ATOM 2489 O O . GLY A 1 318 ? 13.176 8.217 23.521 1.00 66.62 318 GLY A O 1
ATOM 2490 N N . LYS A 1 319 ? 12.296 7.992 25.592 1.00 72.00 319 LYS A N 1
ATOM 2491 C CA . LYS A 1 319 ? 12.579 6.552 25.722 1.00 72.00 319 LYS A CA 1
ATOM 2492 C C . LYS A 1 319 ? 11.849 5.757 24.639 1.00 72.00 319 LYS A C 1
ATOM 2494 O O . LYS A 1 319 ? 10.729 6.082 24.249 1.00 72.00 319 LYS A O 1
ATOM 2499 N N . MET A 1 320 ? 12.512 4.711 24.155 1.00 81.75 320 MET A N 1
ATOM 2500 C CA . MET A 1 320 ? 11.915 3.764 23.223 1.00 81.75 320 MET A CA 1
ATOM 2501 C C . MET A 1 320 ? 10.751 3.046 23.910 1.00 81.75 320 MET A C 1
ATOM 2503 O O . MET A 1 320 ? 10.903 2.561 25.027 1.00 81.75 320 MET A O 1
ATOM 2507 N N . VAL A 1 321 ? 9.609 2.982 23.234 1.00 83.38 321 VAL A N 1
ATOM 2508 C CA . VAL A 1 321 ? 8.399 2.300 23.701 1.00 83.38 321 VAL A CA 1
ATOM 2509 C C . VAL A 1 321 ? 8.114 1.145 22.753 1.00 83.38 321 VAL A C 1
ATOM 2511 O O . VAL A 1 321 ? 8.160 1.324 21.533 1.00 83.38 321 VAL A O 1
ATOM 2514 N N . ARG A 1 322 ? 7.839 -0.041 23.297 1.00 88.56 322 ARG A N 1
ATOM 2515 C CA . ARG A 1 322 ? 7.296 -1.157 22.520 1.00 88.56 322 ARG A CA 1
ATOM 2516 C C . ARG A 1 322 ? 5.778 -1.050 22.477 1.00 88.56 322 ARG A C 1
ATOM 2518 O O . ARG A 1 322 ? 5.151 -0.728 23.484 1.00 88.56 322 ARG A O 1
ATOM 2525 N N . GLU A 1 323 ? 5.204 -1.316 21.316 1.00 92.06 323 GLU A N 1
ATOM 2526 C CA . GLU A 1 323 ? 3.770 -1.544 21.177 1.00 92.06 323 GLU A CA 1
ATOM 2527 C C . GLU A 1 323 ? 3.528 -2.809 20.352 1.00 92.06 323 GLU A C 1
ATOM 2529 O O . GLU A 1 323 ? 4.242 -3.079 19.384 1.00 92.06 323 GLU A O 1
ATOM 2534 N N . THR A 1 324 ? 2.470 -3.531 20.697 1.00 96.56 324 THR A N 1
ATOM 2535 C CA . THR A 1 324 ? 1.934 -4.637 19.901 1.00 96.56 324 THR A CA 1
ATOM 2536 C C . THR A 1 324 ? 0.693 -4.139 19.177 1.00 96.56 324 THR A C 1
ATOM 2538 O O . THR A 1 324 ? -0.318 -3.900 19.821 1.00 96.56 324 THR A O 1
ATOM 2541 N N . VAL A 1 325 ? 0.736 -3.932 17.866 1.00 97.94 325 VAL A N 1
ATOM 2542 C CA . VAL A 1 325 ? -0.454 -3.599 17.066 1.00 97.94 325 VAL A CA 1
ATOM 2543 C C . VAL A 1 325 ? -1.312 -4.849 16.915 1.00 97.94 325 VAL A C 1
ATOM 2545 O O . VAL A 1 325 ? -0.774 -5.917 16.624 1.00 97.94 325 VAL A O 1
ATOM 2548 N N . VAL A 1 326 ? -2.625 -4.705 17.092 1.00 98.62 326 VAL A N 1
ATOM 2549 C CA . VAL A 1 326 ? -3.599 -5.795 16.946 1.00 98.62 326 VAL A CA 1
ATOM 2550 C C . VAL A 1 326 ? -4.449 -5.511 15.716 1.00 98.62 326 VAL A C 1
ATOM 2552 O O . VAL A 1 326 ? -5.050 -4.449 15.636 1.00 98.62 326 VAL A O 1
ATOM 2555 N N . ALA A 1 327 ? -4.488 -6.419 14.751 1.00 98.44 327 ALA A N 1
ATOM 2556 C CA . ALA A 1 327 ? -5.403 -6.365 13.618 1.00 98.44 327 ALA A CA 1
ATOM 2557 C C . ALA A 1 327 ? -6.431 -7.492 13.742 1.00 98.44 327 ALA A C 1
ATOM 2559 O O . ALA A 1 327 ? -6.073 -8.581 14.187 1.00 98.44 327 ALA A O 1
ATOM 2560 N N . ALA A 1 328 ? -7.680 -7.245 13.357 1.00 98.12 328 ALA A N 1
ATOM 2561 C CA . ALA A 1 328 ? -8.749 -8.229 13.457 1.00 98.12 328 ALA A CA 1
ATOM 2562 C C . ALA A 1 328 ? -9.829 -8.042 12.388 1.00 98.12 328 ALA A C 1
ATOM 2564 O O . ALA A 1 328 ? -10.089 -6.921 11.950 1.00 98.12 328 ALA A O 1
ATOM 2565 N N . THR A 1 329 ? -10.466 -9.140 11.989 1.00 94.81 329 THR A N 1
ATOM 2566 C CA . THR A 1 329 ? -11.725 -9.099 11.224 1.00 94.81 329 THR A CA 1
ATOM 2567 C C . THR A 1 329 ? -12.870 -8.588 12.105 1.00 94.81 329 THR A C 1
ATOM 2569 O O . THR A 1 329 ? -12.737 -8.549 13.331 1.00 94.81 329 THR A O 1
ATOM 2572 N N . GLY A 1 330 ? -14.001 -8.207 11.501 1.00 91.50 330 GLY A N 1
ATOM 2573 C CA . GLY A 1 330 ? -15.180 -7.748 12.248 1.00 91.50 330 GLY A CA 1
ATOM 2574 C C . GLY A 1 330 ? -15.647 -8.745 13.313 1.00 91.50 330 GLY A C 1
ATOM 2575 O O . GLY A 1 330 ? -15.814 -8.365 14.466 1.00 91.50 330 GLY A O 1
ATOM 2576 N N . GLU A 1 331 ? -15.718 -10.033 12.967 1.00 91.69 331 GLU A N 1
ATOM 2577 C CA . GLU A 1 331 ? -16.119 -11.113 13.887 1.00 91.69 331 GLU A CA 1
ATOM 2578 C C . GLU A 1 331 ? -15.227 -11.221 15.137 1.00 91.69 331 GLU A C 1
ATOM 2580 O O . GLU A 1 331 ? -15.685 -11.641 16.196 1.00 91.69 331 GLU A O 1
ATOM 2585 N N . HIS A 1 332 ? -13.957 -10.816 15.035 1.00 96.44 332 HIS A N 1
ATOM 2586 C CA . HIS A 1 332 ? -12.966 -10.922 16.111 1.00 96.44 332 HIS A CA 1
ATOM 2587 C C . HIS A 1 332 ? -12.664 -9.566 16.771 1.00 96.44 332 HIS A C 1
ATOM 2589 O O . HIS A 1 332 ? -11.748 -9.455 17.592 1.00 96.44 332 HIS A O 1
ATOM 2595 N N . LEU A 1 333 ? -13.414 -8.511 16.434 1.00 96.56 333 LEU A N 1
ATOM 2596 C CA . LEU A 1 333 ? -13.137 -7.157 16.910 1.00 96.56 333 LEU A CA 1
ATOM 2597 C C . LEU A 1 333 ? -13.280 -7.035 18.433 1.00 96.56 333 LEU A C 1
ATOM 2599 O O . LEU A 1 333 ? -12.459 -6.378 19.073 1.00 96.56 333 LEU A O 1
ATOM 2603 N N . ALA A 1 334 ? -14.274 -7.692 19.034 1.00 95.44 334 ALA A N 1
ATOM 2604 C CA . ALA A 1 334 ? -14.469 -7.671 20.483 1.00 95.44 334 ALA A CA 1
ATOM 2605 C C . ALA A 1 334 ? -13.273 -8.288 21.235 1.00 95.44 334 ALA A C 1
ATOM 2607 O O . ALA A 1 334 ? -12.737 -7.684 22.170 1.00 95.44 334 ALA A O 1
ATOM 2608 N N . GLU A 1 335 ? -12.795 -9.450 20.782 1.00 95.75 335 GLU A N 1
ATOM 2609 C CA . GLU A 1 335 ? -11.593 -10.097 21.322 1.00 95.75 335 GLU A CA 1
ATOM 2610 C C . GLU A 1 335 ? -10.360 -9.198 21.149 1.00 95.75 335 GLU A C 1
ATOM 2612 O O . GLU A 1 335 ? -9.585 -8.992 22.087 1.00 95.75 335 GLU A O 1
ATOM 2617 N N . ALA A 1 336 ? -10.215 -8.579 19.976 1.00 97.50 336 ALA A N 1
ATOM 2618 C CA . ALA A 1 336 ? -9.111 -7.677 19.680 1.00 97.50 336 ALA A CA 1
ATOM 2619 C C . ALA A 1 336 ? -9.112 -6.414 20.556 1.00 97.50 336 ALA A C 1
ATOM 2621 O O . ALA A 1 336 ? -8.042 -5.963 20.976 1.00 97.50 336 ALA A O 1
ATOM 2622 N N . ILE A 1 337 ? -10.285 -5.853 20.873 1.00 97.50 337 ILE A N 1
ATOM 2623 C CA . ILE A 1 337 ? -10.417 -4.729 21.811 1.00 97.50 337 ILE A CA 1
ATOM 2624 C C . ILE A 1 337 ? -10.004 -5.166 23.216 1.00 97.50 337 ILE A C 1
ATOM 2626 O O . ILE A 1 337 ? -9.210 -4.468 23.849 1.00 97.50 337 ILE A O 1
ATOM 2630 N N . ALA A 1 338 ? -10.484 -6.314 23.698 1.00 95.88 338 ALA A N 1
ATOM 2631 C CA . ALA A 1 338 ? -10.107 -6.830 25.014 1.00 95.88 338 ALA A CA 1
ATOM 2632 C C . ALA A 1 338 ? -8.586 -7.047 25.119 1.00 95.88 338 ALA A C 1
ATOM 2634 O O . ALA A 1 338 ? -7.946 -6.550 26.051 1.00 95.88 338 ALA A O 1
ATOM 2635 N N . LEU A 1 339 ? -7.984 -7.685 24.108 1.00 96.81 339 LEU A N 1
ATOM 2636 C CA . LEU A 1 339 ? -6.537 -7.878 24.013 1.00 96.81 339 LEU A CA 1
ATOM 2637 C C . LEU A 1 339 ? -5.785 -6.541 23.973 1.00 96.81 339 LEU A C 1
ATOM 2639 O O . LEU A 1 339 ? -4.784 -6.358 24.667 1.00 96.81 339 LEU A O 1
ATOM 2643 N N . ARG A 1 340 ? -6.271 -5.572 23.191 1.00 96.50 340 ARG A N 1
ATOM 2644 C CA . ARG A 1 340 ? -5.675 -4.235 23.114 1.00 96.50 340 ARG A CA 1
ATOM 2645 C C . ARG A 1 340 ? -5.683 -3.542 24.476 1.00 96.50 340 ARG A C 1
ATOM 2647 O O . ARG A 1 340 ? -4.674 -2.934 24.841 1.00 96.50 340 ARG A O 1
ATOM 2654 N N . VAL A 1 341 ? -6.785 -3.615 25.218 1.00 94.44 341 VAL A N 1
ATOM 2655 C CA . VAL A 1 341 ? -6.897 -3.020 26.557 1.00 94.44 341 VAL A CA 1
ATOM 2656 C C . VAL A 1 341 ? -5.919 -3.676 27.531 1.00 94.44 341 VAL A C 1
ATOM 2658 O O . VAL A 1 341 ? -5.201 -2.958 28.231 1.00 94.44 341 VAL A O 1
ATOM 2661 N N . ASP A 1 342 ? -5.817 -5.006 27.524 1.00 94.75 342 ASP A N 1
ATOM 2662 C CA . ASP A 1 342 ? -4.859 -5.741 28.358 1.00 94.75 342 ASP A CA 1
ATOM 2663 C C . ASP A 1 342 ? -3.405 -5.351 28.045 1.00 94.75 342 ASP A C 1
ATOM 2665 O O . ASP A 1 342 ? -2.640 -4.985 28.939 1.00 94.75 342 ASP A O 1
ATOM 2669 N N . LEU A 1 343 ? -3.032 -5.307 26.765 1.00 95.12 343 LEU A N 1
ATOM 2670 C CA . LEU A 1 343 ? -1.696 -4.885 26.340 1.00 95.12 343 LEU A CA 1
ATOM 2671 C C . LEU A 1 343 ? -1.384 -3.438 26.760 1.00 95.12 343 LEU A C 1
ATOM 2673 O O . LEU A 1 343 ? -0.272 -3.137 27.197 1.00 95.12 343 LEU A O 1
ATOM 2677 N N . SER A 1 344 ? -2.359 -2.531 26.658 1.00 92.19 344 SER A N 1
ATOM 2678 C CA . SER A 1 344 ? -2.200 -1.144 27.117 1.00 92.19 344 SER A CA 1
ATOM 2679 C C . SER A 1 344 ? -2.000 -1.071 28.635 1.00 92.19 344 SER A C 1
ATOM 2681 O O . SER A 1 344 ? -1.141 -0.322 29.106 1.00 92.19 344 SER A O 1
ATOM 2683 N N . ARG A 1 345 ? -2.734 -1.882 29.410 1.00 91.44 345 ARG A N 1
ATOM 2684 C CA . ARG A 1 345 ? -2.564 -2.003 30.866 1.00 91.44 345 ARG A CA 1
ATOM 2685 C C . ARG A 1 345 ? -1.167 -2.516 31.221 1.00 91.44 345 ARG A C 1
ATOM 2687 O O . ARG A 1 345 ? -0.482 -1.874 32.015 1.00 91.44 345 ARG A O 1
ATOM 2694 N N . LYS A 1 346 ? -0.714 -3.606 30.595 1.00 90.81 346 LYS A N 1
ATOM 2695 C CA . LYS A 1 346 ? 0.629 -4.178 30.804 1.00 90.81 346 LYS A CA 1
ATOM 2696 C C . LYS A 1 346 ? 1.737 -3.166 30.515 1.00 90.81 346 LYS A C 1
ATOM 2698 O O . LYS A 1 346 ? 2.699 -3.064 31.274 1.00 90.81 346 LYS A O 1
ATOM 2703 N N . ARG A 1 347 ? 1.586 -2.344 29.468 1.00 87.88 347 ARG A N 1
ATOM 2704 C CA . ARG A 1 347 ? 2.533 -1.253 29.181 1.00 87.88 347 ARG A CA 1
ATOM 2705 C C . ARG A 1 347 ? 2.572 -0.226 30.310 1.00 87.88 347 ARG A C 1
ATOM 2707 O O . ARG A 1 347 ? 3.657 0.199 30.697 1.00 87.88 347 ARG A O 1
ATOM 2714 N N . LEU A 1 348 ? 1.412 0.199 30.810 1.00 85.81 348 LEU A N 1
ATOM 2715 C CA . LEU A 1 348 ? 1.326 1.186 31.893 1.00 85.81 348 LEU A CA 1
ATOM 2716 C C . LEU A 1 348 ? 1.935 0.667 33.203 1.00 85.81 348 LEU A C 1
ATOM 2718 O O . LEU A 1 348 ? 2.517 1.457 33.940 1.00 85.81 348 LEU A O 1
ATOM 2722 N N . LEU A 1 349 ? 1.855 -0.642 33.451 1.00 86.81 349 LEU A N 1
ATOM 2723 C CA . LEU A 1 349 ? 2.474 -1.311 34.600 1.00 86.81 349 LEU A CA 1
ATOM 2724 C C . LEU A 1 349 ? 3.974 -1.614 34.409 1.00 86.81 349 LEU A C 1
ATOM 2726 O O . LEU A 1 349 ? 4.637 -2.032 35.352 1.00 86.81 349 LEU A O 1
ATOM 2730 N N . GLY A 1 350 ? 4.535 -1.380 33.216 1.00 78.88 350 GLY A N 1
ATOM 2731 C CA . GLY A 1 350 ? 5.948 -1.641 32.919 1.00 78.88 350 GLY A CA 1
ATOM 2732 C C . GLY A 1 350 ? 6.282 -3.112 32.637 1.00 78.88 350 GLY A C 1
ATOM 2733 O O . GLY A 1 350 ? 7.454 -3.477 32.609 1.00 78.88 350 GLY A O 1
ATOM 2734 N N . GLU A 1 351 ? 5.280 -3.952 32.388 1.00 76.44 351 GLU A N 1
ATOM 2735 C CA . GLU A 1 351 ? 5.439 -5.395 32.149 1.00 76.44 351 GLU A CA 1
ATOM 2736 C C . GLU A 1 351 ? 5.861 -5.727 30.701 1.00 76.44 351 GLU A C 1
ATOM 2738 O O . GLU A 1 351 ? 6.178 -6.870 30.390 1.00 76.44 351 GLU A O 1
ATOM 2743 N N . LEU A 1 352 ? 5.890 -4.727 29.807 1.00 61.66 352 LEU A N 1
ATOM 2744 C CA . LEU A 1 352 ? 6.239 -4.861 28.379 1.00 61.66 352 LEU A CA 1
ATOM 2745 C C . LEU A 1 352 ? 7.621 -4.273 28.005 1.00 61.66 352 LEU A C 1
ATOM 2747 O O . LEU A 1 352 ? 7.839 -3.913 26.845 1.00 61.66 352 LEU A O 1
ATOM 2751 N N . ASN A 1 353 ? 8.540 -4.138 28.971 1.00 50.16 353 ASN A N 1
ATOM 2752 C CA . ASN A 1 353 ? 9.875 -3.539 28.766 1.00 50.16 353 ASN A CA 1
ATOM 2753 C C . ASN A 1 353 ? 10.782 -4.334 27.797 1.00 50.16 353 ASN A C 1
ATOM 2755 O O . ASN A 1 353 ? 11.038 -5.529 28.055 1.00 50.16 353 ASN A O 1
#

Secondary structure (DSSP, 8-state):
---EEEE-S-SSSTTHHHHHHTTEE----TT----TT---HHHHHHHHHHHSTT--HHHHHHHHHHHHIIIII--TT-EEEEEETTTTEEEEEEEEEEEEE---SSGGGSEEEEEEEEEEEEEGGGS-HHHHHHHT--SSEEE--STTHHHHHHHHHHHS----S---TTPPPTT-PPPHHHHHHHHHHHHGGGEEEE--TTSSSEEEEE-TTS-SEEEEEEEE-B--TTPSSTTEEEEEE--TT--TT-EE-----TTPEEEEEEEEGGGTEEEEE-GGG--SEETTEEEEEEHHHHHHHHHHSEEEEEEEE-GGGSS-EEEEEEEEEGGGHHHHHHHHHHHHHHHHTTTT-

pLDDT: mean 86.51, std 13.1, range [30.02, 98.62]